Protein AF-A0A165HZG1-F1 (afdb_monomer_lite)

Sequence (195 aa):
MAQPGSEELEWARSELKATLASLEADLEDLDESVKIVETSGARLFKLDEGDVIARRAYVNQVRRTIATMRNEVEGRPAGTAAEPNGNSGHEDDQAEWAREEQEMMMHRQDETLTSIQGTLHTLAQQAGLIGQEVMEHNELLDDLESGVDRAESKLGNAMAQMRRFIRETEETKSGWCIAILMVVLCILLLLVVLL

Secondary structure (DSSP, 8-state):
---HHHHHHHHHHHHHHHHHHHHHHHHHHHHHHHHHHHHH-GGGGT--HHHHHHHHHHHHHHHHHHHHHHHHHHT--S---------S--HHHHHHHHHHHHHHHHHHHHHHHHHHHHHHHHHHHHHHHHHHHHHHHHHHHHHHHHHHHHHHHHHHHHHHHHHHHHHHHHHHHHHHHHHHHHHHHHHHHHHHHH-

Radius of gyration: 40.02 Å; chains: 1; bounding box: 79×43×128 Å

Foldseek 3Di:
DDDPVVVVLVVVLVVLVVVLVVVVVVLVVLLVVLVCCVVVDVVVVPHDPVVSVVSNVVSVVVVVVSVVVVVVSVVDPPDDDDDDDDDDDPPVVVVVVVVVVVVVVVVVVVVVVVVVVVVVVVVVVVVVVVVVVVVVVVVVVVVVVVVVVVVVVVVVVVVVVVVVVVVVVVVVVVVVVVVVVVVVVVVVVVVVVVD

Structure (mmCIF, N/CA/C/O backbone):
data_AF-A0A165HZG1-F1
#
_entry.id   AF-A0A165HZG1-F1
#
loop_
_atom_site.group_PDB
_atom_site.id
_atom_site.type_symbol
_atom_site.label_atom_id
_atom_site.label_alt_id
_atom_site.label_comp_id
_atom_site.label_asym_id
_atom_site.label_entity_id
_atom_site.label_seq_id
_atom_site.pdbx_PDB_ins_code
_atom_site.Cartn_x
_atom_site.Cartn_y
_atom_site.Cartn_z
_atom_site.occupancy
_atom_site.B_iso_or_equiv
_atom_site.auth_seq_id
_atom_site.auth_comp_id
_atom_site.auth_asym_id
_atom_site.auth_atom_id
_atom_site.pdbx_PDB_model_num
ATOM 1 N N . MET A 1 1 ? 41.192 9.719 -23.763 1.00 40.34 1 MET A N 1
ATOM 2 C CA . MET A 1 1 ? 40.067 10.476 -23.174 1.00 40.34 1 MET A CA 1
ATOM 3 C C . MET A 1 1 ? 38.859 9.559 -23.277 1.00 40.34 1 MET A C 1
ATOM 5 O O . MET A 1 1 ? 38.438 9.295 -24.394 1.00 40.34 1 MET A O 1
ATOM 9 N N . ALA A 1 2 ? 38.443 8.932 -22.172 1.00 46.12 2 ALA A N 1
ATOM 10 C CA . ALA A 1 2 ? 37.327 7.982 -22.166 1.00 46.12 2 ALA A CA 1
ATOM 11 C C . ALA A 1 2 ? 36.006 8.741 -22.377 1.00 46.12 2 ALA A C 1
ATOM 13 O O . ALA A 1 2 ? 35.863 9.861 -21.890 1.00 46.12 2 ALA A O 1
ATOM 14 N N . GLN A 1 3 ? 35.093 8.189 -23.177 1.00 48.91 3 GLN A N 1
ATOM 15 C CA . GLN A 1 3 ? 33.825 8.840 -23.510 1.00 48.91 3 GLN A CA 1
ATOM 16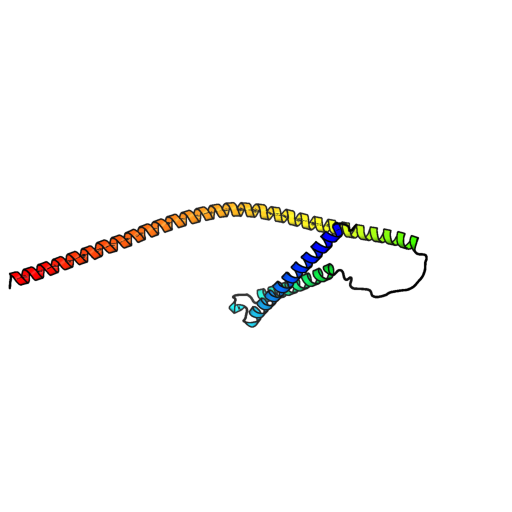 C C . GLN A 1 3 ? 32.867 8.743 -22.310 1.00 48.91 3 GLN A C 1
ATOM 18 O O . GLN A 1 3 ? 32.631 7.627 -21.847 1.00 48.91 3 GLN A O 1
ATOM 23 N N . PRO A 1 4 ? 32.261 9.851 -21.843 1.00 55.94 4 PRO A N 1
ATOM 24 C CA . PRO A 1 4 ? 31.365 9.852 -20.679 1.00 55.94 4 PRO A CA 1
ATOM 25 C C . PRO A 1 4 ? 30.158 8.910 -20.836 1.00 55.94 4 PRO A C 1
ATOM 27 O O . PRO A 1 4 ? 29.674 8.359 -19.858 1.00 55.94 4 PRO A O 1
ATOM 30 N N . GLY A 1 5 ? 29.721 8.625 -22.070 1.00 58.47 5 GLY A N 1
ATOM 31 C CA . GLY A 1 5 ? 28.657 7.646 -22.325 1.00 58.47 5 GLY A CA 1
ATOM 32 C C . GLY A 1 5 ? 29.024 6.193 -21.989 1.00 58.47 5 GLY A C 1
ATOM 33 O O . GLY A 1 5 ? 28.131 5.391 -21.750 1.00 58.47 5 GLY A O 1
ATOM 34 N N . SER A 1 6 ? 30.316 5.844 -21.942 1.00 68.06 6 SER A N 1
ATOM 35 C CA . SER A 1 6 ? 30.755 4.489 -21.571 1.00 68.06 6 SER A CA 1
ATOM 36 C C . SER A 1 6 ? 30.676 4.237 -20.065 1.00 68.06 6 SER A C 1
ATOM 38 O O . SER A 1 6 ? 30.317 3.141 -19.652 1.00 68.06 6 SER A O 1
ATOM 40 N N . GLU A 1 7 ? 30.943 5.260 -19.251 1.00 80.19 7 GLU A N 1
ATOM 41 C CA . GLU A 1 7 ? 30.866 5.165 -17.790 1.00 80.19 7 GLU A CA 1
ATOM 42 C C . GLU A 1 7 ? 29.407 5.093 -17.321 1.00 80.19 7 GLU A C 1
ATOM 44 O O . GLU A 1 7 ? 29.076 4.253 -16.489 1.00 80.19 7 GLU A O 1
ATOM 49 N N . GLU A 1 8 ? 28.521 5.891 -17.925 1.00 80.06 8 GLU A N 1
ATOM 50 C CA . GLU A 1 8 ? 27.073 5.844 -17.668 1.00 80.06 8 GLU A CA 1
ATOM 51 C C . GLU A 1 8 ? 26.450 4.502 -18.092 1.00 80.06 8 GLU A C 1
ATOM 53 O O . GLU A 1 8 ? 25.619 3.945 -17.374 1.00 80.06 8 GLU A O 1
ATOM 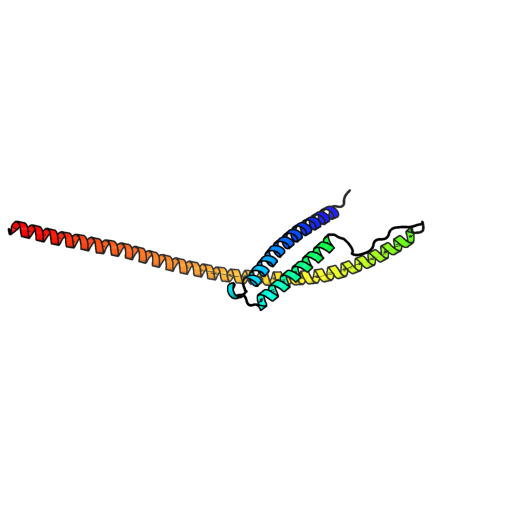58 N N . LEU A 1 9 ? 26.876 3.937 -19.231 1.00 79.06 9 LEU A N 1
ATOM 59 C CA . LEU A 1 9 ? 26.410 2.628 -19.703 1.00 79.06 9 LEU A CA 1
ATOM 60 C C . LEU A 1 9 ? 26.873 1.491 -18.778 1.00 79.06 9 LEU A C 1
ATOM 62 O O . LEU A 1 9 ? 26.082 0.610 -18.444 1.00 79.06 9 LEU A O 1
ATOM 66 N N . GLU A 1 10 ? 28.137 1.504 -18.351 1.00 82.88 10 GLU A N 1
ATOM 67 C CA . GLU A 1 10 ? 28.675 0.516 -17.407 1.00 82.88 10 GLU A CA 1
ATOM 68 C C . GLU A 1 10 ? 28.013 0.632 -16.027 1.00 82.88 10 GLU A C 1
ATOM 70 O O . GLU A 1 10 ? 27.673 -0.388 -15.422 1.00 82.88 10 GLU A O 1
ATOM 75 N N . TRP A 1 11 ? 27.746 1.855 -15.556 1.00 86.44 11 TRP A N 1
ATOM 76 C CA . TRP A 1 11 ? 26.990 2.086 -14.326 1.00 86.44 11 TRP A CA 1
ATOM 77 C C . TRP A 1 11 ? 25.561 1.543 -14.434 1.00 86.44 11 TRP A C 1
ATOM 79 O O . TRP A 1 11 ? 25.158 0.727 -13.605 1.00 86.44 11 TRP A O 1
ATOM 89 N N . ALA A 1 12 ? 24.828 1.892 -15.496 1.00 85.12 12 ALA A N 1
ATOM 90 C CA . ALA A 1 12 ? 23.467 1.408 -15.729 1.00 85.12 12 ALA A CA 1
ATOM 91 C C . ALA A 1 12 ? 23.409 -0.124 -15.857 1.00 85.12 12 ALA A C 1
ATOM 93 O O . ALA A 1 12 ? 22.501 -0.770 -15.334 1.00 85.12 12 ALA A O 1
ATOM 94 N N . ARG A 1 13 ? 24.408 -0.733 -16.505 1.00 86.75 13 ARG A N 1
ATOM 95 C CA . ARG A 1 13 ? 24.547 -2.190 -16.620 1.00 86.75 13 ARG A CA 1
ATOM 96 C C . ARG A 1 13 ? 24.807 -2.846 -15.266 1.00 86.75 13 ARG A C 1
ATOM 98 O O . ARG A 1 13 ? 24.256 -3.911 -14.989 1.00 86.75 13 ARG A O 1
ATOM 105 N N . SER A 1 14 ? 25.658 -2.246 -14.438 1.00 88.31 14 SER A N 1
ATOM 106 C CA . SER A 1 14 ? 25.942 -2.734 -13.087 1.00 88.31 14 SER A CA 1
ATOM 107 C C . SER A 1 14 ? 24.710 -2.631 -12.186 1.00 88.31 14 SER A C 1
ATOM 109 O O . SER A 1 14 ? 24.402 -3.579 -11.465 1.00 88.31 14 SER A O 1
ATOM 111 N N . GLU A 1 15 ? 23.972 -1.526 -12.272 1.00 91.56 15 GLU A N 1
ATOM 112 C CA . GLU A 1 15 ? 22.734 -1.304 -11.521 1.00 91.56 15 GLU A CA 1
ATOM 113 C C . GLU A 1 15 ? 21.639 -2.298 -11.937 1.00 91.56 15 GLU A C 1
ATOM 115 O O . GLU A 1 15 ? 20.993 -2.933 -11.101 1.00 91.56 15 GLU A O 1
ATOM 120 N N . LEU A 1 16 ? 21.485 -2.538 -13.243 1.00 90.00 16 LEU A N 1
ATOM 121 C CA . LEU A 1 16 ? 20.552 -3.538 -13.759 1.00 90.00 16 LEU A CA 1
ATOM 122 C C . LEU A 1 16 ? 20.915 -4.959 -13.294 1.00 90.00 16 LEU A C 1
ATOM 124 O O . LEU A 1 16 ? 20.038 -5.745 -12.955 1.00 90.00 16 LEU A O 1
ATOM 128 N N . LYS A 1 17 ? 22.204 -5.302 -13.201 1.00 89.81 17 LYS A N 1
ATOM 129 C CA . LYS A 1 17 ? 22.632 -6.593 -12.632 1.00 89.81 17 LYS A CA 1
ATOM 130 C C . LYS A 1 17 ? 22.303 -6.711 -11.146 1.00 89.81 17 LYS A C 1
ATOM 132 O O . LYS A 1 17 ? 21.870 -7.776 -10.713 1.00 89.81 17 LYS A O 1
ATOM 137 N N . ALA A 1 18 ? 22.508 -5.645 -10.375 1.00 92.44 18 ALA A N 1
ATOM 138 C CA . ALA A 1 18 ? 22.199 -5.631 -8.949 1.00 92.44 18 ALA A CA 1
ATOM 139 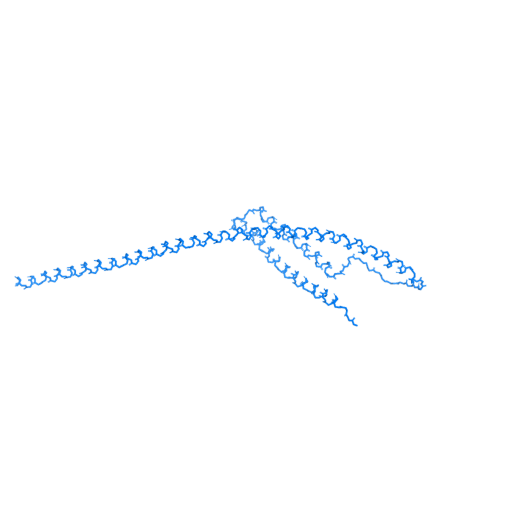C C . ALA A 1 18 ? 20.692 -5.806 -8.699 1.00 92.44 18 ALA A C 1
ATOM 141 O O . ALA A 1 18 ? 20.291 -6.623 -7.870 1.00 92.44 18 ALA A O 1
ATOM 142 N N . THR A 1 19 ? 19.857 -5.106 -9.468 1.00 93.69 19 THR A N 1
ATOM 143 C CA . THR A 1 19 ? 18.394 -5.231 -9.384 1.00 93.69 19 THR A CA 1
ATOM 144 C C . THR A 1 19 ? 17.901 -6.610 -9.825 1.00 93.69 19 THR A C 1
ATOM 146 O O . THR A 1 19 ? 17.071 -7.198 -9.135 1.00 93.69 19 THR A O 1
ATOM 149 N N . LEU A 1 20 ? 18.452 -7.185 -10.902 1.00 92.56 20 LEU A N 1
ATOM 150 C CA . LEU A 1 20 ? 18.135 -8.558 -11.319 1.00 92.56 20 LEU A CA 1
ATOM 151 C C . LEU A 1 20 ? 18.506 -9.590 -10.246 1.00 92.56 20 LEU A C 1
ATOM 153 O O . LEU A 1 20 ? 17.719 -10.496 -9.996 1.00 92.56 20 LEU A O 1
ATOM 157 N N . ALA A 1 21 ? 19.651 -9.438 -9.576 1.00 91.25 21 ALA A N 1
ATOM 158 C CA . ALA A 1 21 ? 20.048 -10.329 -8.484 1.00 91.25 21 ALA A CA 1
ATOM 159 C C . ALA A 1 21 ? 19.093 -10.241 -7.279 1.00 91.25 21 ALA A C 1
ATOM 161 O O . ALA A 1 21 ? 18.780 -11.260 -6.669 1.00 91.25 21 ALA A O 1
ATOM 162 N N . SER A 1 22 ? 18.595 -9.040 -6.961 1.00 94.81 22 SER A N 1
ATOM 163 C CA . SER A 1 22 ? 17.564 -8.864 -5.929 1.00 94.81 22 SER A CA 1
ATOM 164 C C . SER A 1 22 ? 16.259 -9.560 -6.318 1.00 94.81 22 SER A C 1
ATOM 166 O O . SER A 1 22 ? 15.695 -10.293 -5.514 1.00 94.81 22 SER A O 1
ATOM 168 N N . LEU A 1 23 ? 15.811 -9.394 -7.567 1.00 93.50 23 LEU A N 1
ATOM 169 C CA . LEU A 1 23 ? 14.594 -10.040 -8.066 1.00 93.50 23 LEU A CA 1
ATOM 170 C C . LEU A 1 23 ? 14.714 -11.570 -8.137 1.00 93.50 23 LEU A C 1
ATOM 172 O O . LEU A 1 23 ? 13.717 -12.263 -7.954 1.00 93.50 23 LEU A O 1
ATOM 176 N N . GLU A 1 24 ? 15.906 -12.111 -8.411 1.00 92.75 24 GLU A N 1
ATOM 177 C CA . GLU A 1 24 ? 16.169 -13.557 -8.348 1.00 92.75 24 GLU A CA 1
ATOM 178 C C . GLU A 1 24 ? 15.953 -14.097 -6.924 1.00 92.75 24 GLU A C 1
ATOM 180 O O . GLU A 1 24 ? 15.293 -15.125 -6.772 1.00 92.75 24 GLU A O 1
ATOM 185 N N . ALA A 1 25 ? 16.446 -13.387 -5.902 1.00 93.44 25 ALA A N 1
ATOM 186 C CA . ALA A 1 25 ? 16.251 -13.751 -4.498 1.00 93.44 25 ALA A CA 1
ATOM 187 C C . ALA A 1 25 ? 14.773 -13.658 -4.079 1.00 93.44 25 ALA A C 1
ATOM 189 O O . ALA A 1 25 ? 14.225 -14.622 -3.547 1.00 93.44 25 ALA A O 1
ATOM 190 N N . ASP A 1 26 ? 14.091 -12.557 -4.415 1.00 94.00 26 ASP A N 1
ATOM 191 C CA . ASP A 1 26 ? 12.658 -12.385 -4.127 1.00 94.00 26 ASP A CA 1
ATOM 192 C C . ASP A 1 26 ? 11.808 -13.490 -4.784 1.00 94.00 26 ASP A C 1
ATOM 194 O O . ASP A 1 26 ? 10.794 -13.946 -4.245 1.00 94.00 26 ASP A O 1
ATOM 198 N N . LEU A 1 27 ? 12.211 -13.940 -5.977 1.00 94.75 27 LEU A N 1
ATOM 199 C CA . LEU A 1 27 ? 11.532 -15.011 -6.694 1.00 94.75 27 LEU A CA 1
ATOM 200 C C . LEU A 1 27 ? 11.779 -16.387 -6.065 1.00 94.75 27 LEU A C 1
ATOM 202 O O . LEU A 1 27 ? 10.896 -17.244 -6.135 1.00 94.75 27 LEU A O 1
ATOM 206 N N . GLU A 1 28 ? 12.948 -16.615 -5.469 1.00 93.69 28 GLU A N 1
ATOM 207 C CA . GLU A 1 28 ? 13.246 -17.828 -4.703 1.00 93.69 28 GLU A CA 1
ATOM 208 C C . GLU A 1 28 ? 12.353 -17.922 -3.458 1.00 93.69 28 GLU A C 1
ATOM 210 O O . GLU A 1 28 ? 11.686 -18.945 -3.268 1.00 93.69 28 GLU A O 1
ATOM 215 N N . ASP A 1 29 ? 12.214 -16.823 -2.714 1.00 94.19 29 ASP A N 1
ATOM 216 C CA . ASP A 1 29 ? 11.295 -16.720 -1.574 1.00 94.19 29 ASP A CA 1
ATOM 217 C C . ASP A 1 29 ? 9.835 -16.962 -2.001 1.00 94.19 29 ASP A C 1
ATOM 219 O O . ASP A 1 29 ? 9.074 -17.692 -1.350 1.00 94.19 29 ASP A O 1
ATOM 223 N N . LEU A 1 30 ? 9.423 -16.393 -3.140 1.00 92.19 30 LEU A N 1
ATOM 224 C CA . LEU A 1 30 ? 8.077 -16.589 -3.676 1.00 92.19 30 LEU A CA 1
ATOM 225 C C . LEU A 1 30 ? 7.838 -18.050 -4.094 1.00 92.19 30 LEU A C 1
ATOM 227 O O . LEU A 1 30 ? 6.762 -18.592 -3.832 1.00 92.19 30 LEU A O 1
ATOM 231 N N . ASP A 1 31 ? 8.820 -18.713 -4.700 1.00 93.25 31 ASP A N 1
ATOM 232 C CA . ASP A 1 31 ? 8.733 -20.122 -5.101 1.00 93.25 31 ASP A CA 1
ATOM 233 C C . ASP A 1 31 ? 8.619 -21.060 -3.888 1.00 93.25 31 ASP A C 1
ATOM 235 O O . ASP A 1 31 ? 7.825 -22.015 -3.913 1.00 93.25 31 ASP A O 1
ATOM 239 N N . GLU A 1 32 ? 9.349 -20.757 -2.809 1.00 91.94 32 GLU A N 1
ATOM 240 C CA . GLU A 1 32 ? 9.245 -21.450 -1.524 1.00 91.94 32 GLU A CA 1
ATOM 241 C C . GLU A 1 32 ? 7.865 -21.240 -0.894 1.00 91.94 32 GLU A C 1
ATOM 243 O O . GLU A 1 32 ? 7.218 -22.210 -0.489 1.00 91.94 32 GLU A O 1
ATOM 248 N N . SER A 1 33 ? 7.348 -20.008 -0.906 1.00 90.81 33 SER A N 1
ATOM 249 C CA . SER A 1 33 ? 6.011 -19.707 -0.386 1.00 90.81 33 SER A CA 1
ATOM 250 C C . SER A 1 33 ? 4.915 -20.504 -1.109 1.00 90.81 33 SER A C 1
ATOM 252 O O . SER A 1 33 ? 4.045 -21.095 -0.466 1.00 90.81 33 SER A O 1
ATOM 254 N N . VAL A 1 34 ? 4.990 -20.619 -2.442 1.00 88.81 34 VAL A N 1
ATOM 255 C CA . VAL A 1 34 ? 4.038 -21.408 -3.240 1.00 88.81 34 VAL A CA 1
ATOM 256 C C . VAL A 1 34 ? 4.181 -22.898 -2.922 1.00 88.81 34 VAL A C 1
ATOM 258 O O . VAL A 1 34 ? 3.180 -23.598 -2.783 1.00 88.81 34 VAL A O 1
ATOM 261 N N . LYS A 1 35 ? 5.407 -23.395 -2.727 1.00 88.38 35 LYS A N 1
ATOM 262 C CA . LYS A 1 35 ? 5.664 -24.792 -2.341 1.00 88.38 35 LYS A CA 1
ATOM 263 C C . LYS A 1 35 ? 5.113 -25.133 -0.953 1.00 88.38 35 LYS A C 1
ATOM 265 O O . LYS A 1 35 ? 4.580 -26.228 -0.766 1.00 88.38 35 LYS A O 1
ATOM 270 N N . ILE A 1 36 ? 5.207 -24.216 0.009 1.00 87.75 36 ILE A N 1
ATOM 271 C CA . ILE A 1 36 ? 4.603 -24.378 1.339 1.00 87.75 36 ILE A CA 1
ATOM 272 C C . ILE A 1 36 ? 3.081 -24.483 1.208 1.00 87.75 36 ILE A C 1
ATOM 274 O O . ILE A 1 36 ? 2.480 -25.397 1.772 1.00 87.75 36 ILE A O 1
ATOM 278 N N . VAL A 1 37 ? 2.461 -23.609 0.412 1.00 85.88 37 VAL A N 1
ATOM 279 C CA . VAL A 1 37 ? 1.011 -23.629 0.163 1.00 85.88 37 VAL A CA 1
ATOM 280 C C . VAL A 1 37 ? 0.562 -24.937 -0.505 1.00 85.88 37 VAL A C 1
ATOM 282 O O . VAL A 1 37 ? -0.440 -25.514 -0.082 1.00 85.88 37 VAL A O 1
ATOM 285 N N . GLU A 1 38 ? 1.314 -25.449 -1.482 1.00 84.12 38 GLU A N 1
ATOM 286 C CA . GLU A 1 38 ? 1.040 -26.745 -2.125 1.00 84.12 38 GLU A CA 1
ATOM 287 C C . GLU A 1 38 ? 1.176 -27.923 -1.146 1.00 84.12 38 GLU A C 1
ATOM 289 O O . GLU A 1 38 ? 0.349 -28.833 -1.144 1.00 84.12 38 GLU A O 1
ATOM 294 N N . THR A 1 39 ? 2.194 -27.906 -0.279 1.00 83.56 39 THR A N 1
ATOM 295 C CA . THR A 1 39 ? 2.490 -29.022 0.639 1.00 83.56 39 THR A CA 1
ATOM 296 C C . THR A 1 39 ? 1.542 -29.056 1.841 1.00 83.56 39 THR A C 1
ATOM 298 O O . THR A 1 39 ? 1.131 -30.127 2.285 1.00 83.56 39 THR A O 1
ATOM 301 N N . SER A 1 40 ? 1.188 -27.891 2.390 1.00 79.56 40 SER A N 1
ATOM 302 C CA . SER A 1 40 ? 0.274 -27.760 3.535 1.00 79.56 40 SER A CA 1
ATOM 303 C C . SER A 1 40 ? -1.209 -27.776 3.136 1.00 79.56 40 SER A C 1
ATOM 305 O O . SER A 1 40 ? -2.073 -27.914 4.003 1.00 79.56 40 SER A O 1
ATOM 307 N N . GLY A 1 41 ? -1.503 -27.683 1.836 1.00 70.75 41 GLY A N 1
ATOM 308 C CA . GLY A 1 41 ? -2.843 -27.700 1.261 1.00 70.75 41 GLY A CA 1
ATOM 309 C C . GLY A 1 41 ? -3.474 -26.308 1.182 1.00 70.75 41 GLY A C 1
ATOM 310 O O . GLY A 1 41 ? -3.655 -25.628 2.196 1.00 70.75 41 GLY A O 1
ATOM 311 N N . ALA A 1 42 ? -3.907 -25.918 -0.022 1.00 66.56 42 ALA A N 1
ATOM 312 C CA . ALA A 1 42 ? -4.459 -24.595 -0.338 1.00 66.56 42 ALA A CA 1
ATOM 313 C C . ALA A 1 42 ? -5.642 -24.182 0.565 1.00 66.56 42 ALA A C 1
ATOM 315 O O . ALA A 1 42 ? -5.782 -23.019 0.954 1.00 66.56 42 ALA A O 1
ATOM 316 N N . ARG A 1 43 ? -6.441 -25.165 1.006 1.00 62.53 43 ARG A N 1
ATOM 317 C CA . ARG A 1 43 ? -7.582 -24.969 1.916 1.00 62.53 43 ARG A CA 1
ATOM 318 C C . ARG A 1 43 ? -7.199 -24.398 3.281 1.00 62.53 43 ARG A C 1
ATOM 320 O O . ARG A 1 43 ? -8.005 -23.669 3.856 1.00 62.53 43 ARG A O 1
ATOM 327 N N . LEU A 1 44 ? -5.996 -24.682 3.786 1.00 68.69 44 LEU A N 1
ATOM 328 C CA . LEU A 1 44 ? -5.528 -24.143 5.069 1.00 68.69 44 LEU A CA 1
ATOM 329 C C . LEU A 1 44 ? -5.347 -22.617 5.003 1.00 68.69 44 LEU A C 1
ATOM 331 O O . LEU A 1 44 ? -5.585 -21.917 5.983 1.00 68.69 44 LEU A O 1
ATOM 335 N N . PHE A 1 45 ? -5.009 -22.107 3.819 1.00 69.75 45 PHE A N 1
ATOM 336 C CA . PHE A 1 45 ? -4.816 -20.686 3.533 1.00 69.75 45 PHE A CA 1
ATOM 337 C C . PHE A 1 45 ? -6.028 -20.034 2.852 1.00 69.75 45 PHE A C 1
ATOM 339 O O . PHE A 1 45 ? -5.945 -18.879 2.445 1.00 69.75 45 PHE A O 1
ATOM 346 N N . LYS A 1 46 ? -7.160 -20.752 2.744 1.00 77.69 46 LYS A N 1
ATOM 347 C CA . LYS A 1 46 ? -8.365 -20.328 2.003 1.00 77.69 46 LYS A CA 1
ATOM 348 C C . LYS A 1 46 ? -8.082 -19.944 0.541 1.00 77.69 46 LYS A C 1
ATOM 350 O O . LYS A 1 46 ? -8.750 -19.069 0.000 1.00 77.69 46 LYS A O 1
ATOM 355 N N . LEU A 1 47 ? -7.098 -20.587 -0.079 1.00 76.19 47 LEU A N 1
ATOM 356 C CA . LEU A 1 47 ? -6.768 -20.407 -1.489 1.00 76.19 47 LEU A CA 1
ATOM 357 C C . LEU A 1 47 ? -7.451 -21.494 -2.316 1.00 76.19 47 LEU A C 1
ATOM 359 O O . LEU A 1 47 ? -7.555 -22.640 -1.866 1.00 76.19 47 LEU A O 1
ATOM 363 N N . ASP A 1 48 ? -7.919 -21.130 -3.508 1.00 79.75 48 ASP A N 1
ATOM 364 C CA . ASP A 1 48 ? -8.397 -22.106 -4.479 1.00 79.75 48 ASP A CA 1
ATOM 365 C C . ASP A 1 48 ? -7.205 -22.836 -5.115 1.00 79.75 48 ASP A C 1
ATOM 367 O O . ASP A 1 48 ? -6.126 -22.266 -5.294 1.00 79.75 48 ASP A O 1
ATOM 371 N N . GLU A 1 49 ? -7.382 -24.109 -5.464 1.00 76.81 49 GLU A N 1
ATOM 372 C CA . GLU A 1 49 ? -6.324 -24.899 -6.107 1.00 76.81 49 GLU A CA 1
ATOM 373 C C . GLU A 1 49 ? -5.919 -24.282 -7.461 1.00 76.81 49 GLU A C 1
ATOM 375 O O . GLU A 1 49 ? -4.747 -24.310 -7.844 1.00 76.81 49 GLU A O 1
ATOM 380 N N . GLY A 1 50 ? -6.870 -23.648 -8.159 1.00 79.31 50 GLY A N 1
ATOM 381 C CA . GLY A 1 50 ? -6.616 -22.898 -9.386 1.00 79.31 50 GLY A CA 1
ATOM 382 C C . GLY A 1 50 ? -5.706 -21.687 -9.171 1.00 79.31 50 GLY A C 1
ATOM 383 O O . GLY A 1 50 ? -4.837 -21.423 -10.004 1.00 79.31 50 GLY A O 1
ATOM 384 N N . ASP A 1 51 ? -5.829 -21.001 -8.032 1.00 83.31 51 ASP A N 1
ATOM 385 C CA . ASP A 1 51 ? -4.988 -19.846 -7.700 1.00 83.31 51 ASP A CA 1
ATOM 386 C C . ASP A 1 51 ? -3.534 -20.261 -7.460 1.00 83.31 51 ASP A C 1
ATOM 388 O O . ASP A 1 51 ? -2.606 -19.552 -7.850 1.00 83.31 51 ASP A O 1
ATOM 392 N N . VAL A 1 52 ? -3.312 -21.423 -6.841 1.00 86.12 52 VAL A N 1
ATOM 393 C CA . VAL A 1 52 ? -1.964 -21.958 -6.593 1.00 86.12 52 VAL A CA 1
ATOM 394 C C . VAL A 1 52 ? -1.280 -22.331 -7.909 1.00 86.12 52 VAL A C 1
ATOM 396 O O . VAL A 1 52 ? -0.123 -21.966 -8.127 1.00 86.12 52 VAL A O 1
ATOM 399 N N . ILE A 1 53 ? -2.013 -22.960 -8.833 1.00 85.62 53 ILE A N 1
ATOM 400 C CA . ILE A 1 53 ? -1.521 -23.280 -10.181 1.00 85.62 53 ILE A CA 1
ATOM 401 C C . ILE A 1 53 ? -1.180 -21.999 -10.955 1.00 85.62 53 ILE A C 1
ATOM 403 O O . ILE A 1 53 ? -0.116 -21.919 -11.575 1.00 85.62 53 ILE A O 1
ATOM 407 N N . ALA A 1 54 ? -2.038 -20.977 -10.890 1.00 87.38 54 ALA A N 1
ATOM 408 C CA . ALA A 1 54 ? -1.787 -19.685 -11.525 1.00 87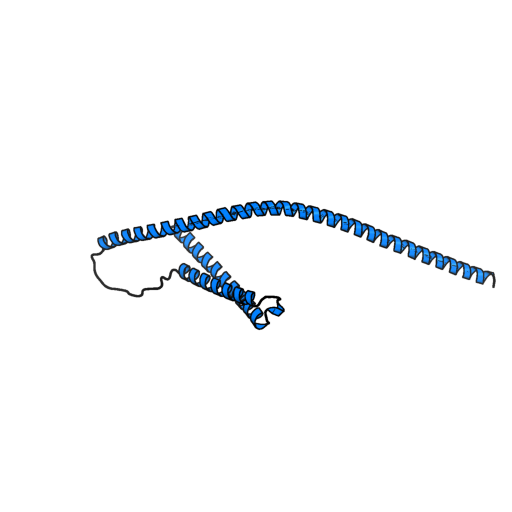.38 54 ALA A CA 1
ATOM 409 C C . ALA A 1 54 ? -0.539 -18.996 -10.947 1.00 87.38 54 ALA A C 1
ATOM 411 O O . ALA A 1 54 ? 0.310 -18.518 -11.701 1.00 87.38 54 ALA A O 1
ATOM 412 N N . ARG A 1 55 ? -0.370 -19.013 -9.618 1.00 89.19 55 ARG A N 1
ATOM 413 C CA . ARG A 1 55 ? 0.821 -18.479 -8.936 1.00 89.19 55 ARG A CA 1
ATOM 414 C C . ARG A 1 55 ? 2.089 -19.220 -9.348 1.00 89.19 55 ARG A C 1
ATOM 416 O O . ARG A 1 55 ? 3.078 -18.577 -9.690 1.00 89.19 55 ARG A O 1
ATOM 423 N N . ARG A 1 56 ? 2.062 -20.554 -9.409 1.00 90.00 56 ARG A N 1
ATOM 424 C CA . ARG A 1 56 ? 3.192 -21.372 -9.882 1.00 90.00 56 ARG A CA 1
ATOM 425 C C . ARG A 1 56 ? 3.548 -21.064 -11.340 1.00 90.00 56 ARG A C 1
ATOM 427 O O . ARG A 1 56 ? 4.728 -20.989 -11.688 1.00 90.00 56 ARG A O 1
ATOM 434 N N . ALA A 1 57 ? 2.552 -20.876 -12.204 1.00 89.06 57 ALA A N 1
ATOM 435 C CA . ALA A 1 57 ? 2.773 -20.495 -13.597 1.00 89.06 57 ALA A CA 1
ATOM 436 C C . ALA A 1 57 ? 3.415 -19.102 -13.712 1.00 89.06 57 ALA A C 1
ATOM 438 O O . ALA A 1 57 ? 4.362 -18.933 -14.484 1.00 89.06 57 ALA A O 1
ATOM 439 N N . TYR A 1 58 ? 2.959 -18.145 -12.898 1.00 92.12 58 TYR A N 1
ATOM 440 C CA . TYR A 1 58 ? 3.506 -16.792 -12.834 1.00 92.12 58 TYR A CA 1
ATOM 441 C C . TYR A 1 58 ? 4.971 -16.778 -12.375 1.00 92.12 58 TYR A C 1
ATOM 443 O O . TYR A 1 58 ? 5.815 -16.220 -13.074 1.00 92.12 58 TYR A O 1
ATOM 451 N N . VAL A 1 59 ? 5.312 -17.470 -11.279 1.00 93.19 59 VAL A N 1
ATOM 452 C CA . VAL A 1 59 ? 6.707 -17.590 -10.802 1.00 93.19 59 VAL A CA 1
ATOM 453 C C . VAL A 1 59 ? 7.619 -18.151 -11.898 1.00 93.19 59 VAL A C 1
ATOM 455 O O . VAL A 1 59 ? 8.686 -17.606 -12.175 1.00 93.19 59 VAL A O 1
ATOM 458 N N . ASN A 1 60 ? 7.178 -19.194 -12.605 1.00 89.75 60 ASN A N 1
ATOM 459 C CA . ASN A 1 60 ? 7.947 -19.770 -13.710 1.00 89.75 60 ASN A CA 1
ATOM 460 C C . ASN A 1 60 ? 8.089 -18.826 -14.914 1.00 89.75 60 ASN A C 1
ATOM 462 O O . ASN A 1 60 ? 9.104 -18.864 -15.609 1.00 89.75 60 ASN A O 1
ATOM 466 N N . GLN A 1 61 ? 7.082 -17.997 -15.190 1.00 93.50 61 GLN A N 1
ATOM 467 C CA . GLN A 1 61 ? 7.156 -16.985 -16.240 1.00 93.50 61 GLN A CA 1
ATOM 468 C C . GLN A 1 61 ? 8.178 -15.904 -15.888 1.00 93.50 61 GLN A C 1
ATOM 470 O O . GLN A 1 61 ? 9.064 -15.642 -16.697 1.00 93.50 61 GLN A O 1
ATOM 475 N N . VAL A 1 62 ? 8.105 -15.338 -14.682 1.00 92.06 62 VAL A N 1
ATOM 476 C CA . VAL A 1 62 ? 9.027 -14.288 -14.225 1.00 92.06 62 VAL A CA 1
ATOM 477 C C . VAL A 1 62 ? 10.466 -14.809 -14.159 1.00 92.06 62 VAL A C 1
ATOM 479 O O . VAL A 1 62 ? 11.377 -14.132 -14.632 1.00 92.06 62 VAL A O 1
ATOM 482 N N . ARG A 1 63 ? 10.675 -16.054 -13.708 1.00 92.06 63 ARG A N 1
ATOM 483 C CA . ARG A 1 63 ? 11.993 -16.714 -13.697 1.00 92.06 63 ARG A CA 1
ATOM 484 C C . ARG A 1 63 ? 12.620 -16.783 -15.092 1.00 92.06 63 ARG A C 1
ATOM 486 O O . ARG A 1 63 ? 13.811 -16.528 -15.247 1.00 92.06 63 ARG A O 1
ATOM 493 N N . ARG A 1 64 ? 11.825 -17.104 -16.121 1.00 90.81 64 ARG A N 1
ATOM 494 C CA . ARG A 1 64 ? 12.295 -17.110 -17.518 1.00 90.81 64 ARG A CA 1
ATOM 495 C C . ARG A 1 64 ? 12.626 -15.705 -18.012 1.00 90.81 64 ARG A C 1
ATOM 497 O O . ARG A 1 64 ? 13.655 -15.533 -18.653 1.00 90.81 64 ARG A O 1
ATOM 504 N N . THR A 1 65 ? 11.795 -14.718 -17.690 1.00 90.44 65 THR A N 1
ATOM 505 C CA . THR A 1 65 ? 12.025 -13.320 -18.076 1.00 90.44 65 THR A CA 1
ATOM 506 C C . THR A 1 65 ? 13.324 -12.775 -17.481 1.00 90.44 65 THR A C 1
ATOM 508 O O . THR A 1 65 ? 14.128 -12.208 -18.218 1.00 90.44 65 THR A O 1
ATOM 511 N N . ILE A 1 66 ? 13.575 -13.007 -16.187 1.00 90.56 66 ILE A N 1
ATOM 512 C CA . ILE A 1 66 ? 14.820 -12.594 -15.520 1.00 90.56 66 ILE A CA 1
ATOM 513 C C . ILE A 1 66 ? 16.036 -13.277 -16.163 1.00 90.56 66 ILE A C 1
ATOM 515 O O . ILE A 1 66 ? 17.026 -12.611 -16.463 1.00 90.56 66 ILE A O 1
ATOM 519 N N . ALA A 1 67 ? 15.944 -14.576 -16.472 1.00 86.69 67 ALA A N 1
ATOM 520 C CA . ALA A 1 67 ? 17.017 -15.300 -17.154 1.00 86.69 67 ALA A CA 1
ATOM 521 C C . ALA A 1 67 ? 17.322 -14.734 -18.556 1.00 86.69 67 ALA A C 1
ATOM 523 O O . ALA A 1 67 ? 18.488 -14.628 -18.940 1.00 86.69 67 ALA A O 1
ATOM 524 N N . THR A 1 68 ? 16.299 -14.339 -19.319 1.00 89.31 68 THR A N 1
ATOM 525 C CA . THR A 1 68 ? 16.479 -13.683 -20.623 1.00 89.31 68 THR A CA 1
ATOM 526 C C . THR A 1 68 ? 17.145 -12.317 -20.474 1.00 89.31 68 THR A C 1
ATOM 528 O O . THR A 1 68 ? 18.161 -12.076 -21.122 1.00 89.31 68 THR A O 1
ATOM 531 N N . MET A 1 69 ? 16.643 -11.467 -19.572 1.00 86.44 69 MET A N 1
ATOM 532 C CA . MET A 1 69 ? 17.213 -10.138 -19.316 1.00 86.44 69 MET A CA 1
ATOM 533 C C . MET A 1 69 ? 18.674 -10.229 -18.870 1.00 86.44 69 MET A C 1
ATOM 535 O O . MET A 1 69 ? 19.519 -9.473 -19.338 1.00 86.44 69 MET A O 1
ATOM 539 N N . ARG A 1 70 ? 19.014 -11.206 -18.025 1.00 86.69 70 ARG A N 1
ATOM 540 C CA . ARG A 1 70 ? 20.395 -11.454 -17.603 1.00 86.69 70 ARG A CA 1
ATOM 541 C C . ARG A 1 70 ? 21.310 -11.814 -18.773 1.00 86.69 70 ARG A C 1
ATOM 543 O O . ARG A 1 70 ? 22.411 -11.278 -18.862 1.00 86.69 70 ARG A O 1
ATOM 550 N N . ASN A 1 71 ? 20.863 -12.689 -19.673 1.00 85.06 71 ASN A N 1
ATOM 551 C CA . ASN A 1 71 ? 21.644 -13.091 -20.846 1.00 85.06 71 ASN A CA 1
ATOM 552 C C . ASN A 1 71 ? 21.887 -11.917 -21.808 1.00 85.06 71 ASN A C 1
ATOM 554 O O . ASN A 1 71 ? 22.991 -11.774 -22.337 1.00 85.06 71 ASN A O 1
ATOM 558 N N . GLU A 1 72 ? 20.886 -11.056 -21.997 1.00 84.06 72 GLU A N 1
ATOM 559 C CA . GLU A 1 72 ? 21.009 -9.825 -22.787 1.00 84.06 72 GLU A CA 1
ATOM 560 C C . GLU A 1 72 ? 21.992 -8.841 -22.134 1.00 84.06 72 GLU A C 1
ATOM 562 O O . GLU A 1 72 ? 22.879 -8.303 -22.798 1.00 84.06 72 GLU A O 1
ATOM 567 N N . VAL A 1 73 ? 21.918 -8.682 -20.810 1.00 82.50 73 VAL A N 1
ATOM 568 C CA . VAL A 1 73 ? 22.796 -7.803 -20.022 1.00 82.50 73 VAL A CA 1
ATOM 569 C C . VAL A 1 73 ? 24.230 -8.330 -19.929 1.00 82.50 73 VAL A C 1
ATOM 571 O O . VAL A 1 73 ? 25.177 -7.543 -19.850 1.00 82.50 73 VAL A O 1
ATOM 574 N N . GLU A 1 74 ? 24.457 -9.642 -19.953 1.00 79.69 74 GLU A N 1
ATOM 575 C CA . GLU A 1 74 ? 25.800 -10.237 -19.990 1.00 79.69 74 GLU A CA 1
ATOM 576 C C . GLU A 1 74 ? 26.454 -10.141 -21.382 1.00 79.69 74 GLU A C 1
ATOM 578 O O . GLU A 1 74 ? 27.674 -10.268 -21.478 1.00 79.69 74 GLU A O 1
ATOM 583 N N . GLY A 1 75 ? 25.706 -9.769 -22.430 1.00 66.44 75 GLY A N 1
ATOM 584 C CA . GLY A 1 75 ? 26.259 -9.448 -23.751 1.00 66.44 75 GLY A CA 1
ATOM 585 C C . GLY A 1 75 ? 26.909 -10.645 -24.442 1.00 66.44 75 GLY A C 1
ATOM 586 O O . GLY A 1 75 ? 27.867 -10.484 -25.194 1.00 66.44 75 GLY A O 1
ATOM 587 N N . ARG A 1 76 ? 26.427 -11.859 -24.164 1.00 47.78 76 ARG A N 1
ATOM 588 C CA . ARG A 1 76 ? 26.942 -13.080 -24.778 1.00 47.78 76 ARG A CA 1
ATOM 589 C C . ARG A 1 76 ? 25.997 -13.490 -25.909 1.00 47.78 76 ARG A C 1
ATOM 591 O O . ARG A 1 76 ? 24.979 -14.121 -25.624 1.00 47.78 76 ARG A O 1
ATOM 598 N N . PRO A 1 77 ? 26.291 -13.157 -27.181 1.00 49.59 77 PRO A N 1
ATOM 599 C CA . PRO A 1 77 ? 25.556 -13.756 -28.280 1.00 49.59 77 PRO A CA 1
ATOM 600 C C . PRO A 1 77 ? 25.776 -15.268 -28.204 1.00 49.59 77 PRO A C 1
ATOM 602 O O . PRO A 1 77 ? 26.901 -15.763 -28.092 1.00 49.59 77 PRO A O 1
ATOM 605 N N . ALA A 1 78 ? 24.686 -16.023 -28.188 1.00 50.06 78 ALA A N 1
ATOM 606 C CA . ALA A 1 78 ? 24.759 -17.457 -28.376 1.00 50.06 78 ALA A CA 1
ATOM 607 C C . ALA A 1 78 ? 25.213 -17.727 -29.826 1.00 50.06 78 ALA A C 1
ATOM 609 O O . ALA A 1 78 ? 24.450 -17.507 -30.761 1.00 50.06 78 ALA A O 1
ATOM 610 N N . GLY A 1 79 ? 26.455 -18.198 -29.992 1.00 52.31 79 GLY A N 1
ATOM 611 C CA . GLY A 1 79 ? 27.100 -18.506 -31.281 1.00 52.31 79 GLY A CA 1
ATOM 612 C C . GLY A 1 79 ? 28.054 -17.381 -31.695 1.00 52.31 79 GLY A C 1
ATOM 613 O O . GLY A 1 79 ? 27.672 -16.224 -31.673 1.00 52.31 79 GLY A O 1
ATOM 614 N N . THR A 1 80 ? 29.329 -17.593 -32.013 1.00 42.12 80 THR A N 1
ATOM 615 C CA . THR A 1 80 ? 30.003 -18.717 -32.677 1.00 42.12 80 THR A CA 1
ATOM 616 C C . THR A 1 80 ? 31.490 -18.699 -32.311 1.00 42.12 80 THR A C 1
ATOM 618 O O . THR A 1 80 ? 32.129 -17.654 -32.366 1.00 42.12 80 THR A O 1
ATOM 621 N N . ALA A 1 81 ? 32.056 -19.857 -31.970 1.00 48.84 81 ALA A N 1
ATOM 622 C CA . ALA A 1 81 ? 33.498 -20.040 -31.854 1.00 48.84 81 ALA A CA 1
ATOM 623 C C . ALA A 1 81 ? 34.092 -20.354 -33.237 1.00 48.84 81 ALA A C 1
ATOM 625 O O . ALA A 1 81 ? 33.745 -21.390 -33.800 1.00 48.84 81 ALA A O 1
ATOM 626 N N . ALA A 1 82 ? 34.971 -19.491 -33.758 1.00 39.56 82 ALA A N 1
ATOM 627 C CA . ALA A 1 82 ? 36.040 -19.838 -34.704 1.00 39.56 82 ALA A CA 1
ATOM 628 C C . ALA A 1 82 ? 36.959 -18.624 -34.965 1.00 39.56 82 ALA A C 1
ATOM 630 O O . ALA A 1 82 ? 36.521 -17.606 -35.485 1.00 39.56 82 ALA A O 1
ATOM 631 N N . GLU A 1 83 ? 38.246 -18.779 -34.668 1.00 40.78 83 GLU A N 1
ATOM 632 C CA . GLU A 1 83 ? 39.379 -18.008 -35.215 1.00 40.78 83 GLU A CA 1
ATOM 633 C C . GLU A 1 83 ? 40.335 -19.023 -35.897 1.00 40.78 83 GLU A C 1
ATOM 635 O O . GLU A 1 83 ? 40.222 -20.220 -35.602 1.00 40.78 83 GLU A O 1
ATOM 640 N N . PRO A 1 84 ? 41.396 -18.630 -36.638 1.00 63.06 84 PRO A N 1
ATOM 641 C CA . PRO A 1 84 ? 41.537 -17.556 -37.643 1.00 63.06 84 PRO A CA 1
ATOM 642 C C . PRO A 1 84 ? 42.340 -18.024 -38.900 1.00 63.06 84 PRO A C 1
ATOM 644 O O . PRO A 1 84 ? 43.084 -18.997 -38.810 1.00 63.06 84 PRO A O 1
ATOM 647 N N . ASN A 1 85 ? 42.294 -17.321 -40.051 1.00 35.78 85 ASN A N 1
ATOM 648 C CA . ASN A 1 85 ? 43.441 -17.264 -40.995 1.00 35.78 85 ASN A CA 1
ATOM 649 C C . ASN A 1 85 ? 43.307 -16.196 -42.113 1.00 35.78 85 ASN A C 1
ATOM 651 O O . ASN A 1 85 ? 42.389 -16.271 -42.920 1.00 35.78 85 ASN A O 1
ATOM 655 N N . GLY A 1 86 ? 44.321 -15.328 -42.240 1.00 39.34 86 GLY A N 1
ATOM 656 C CA . GLY A 1 86 ? 44.986 -15.038 -43.522 1.00 39.34 86 GLY A CA 1
ATOM 657 C C . GLY A 1 86 ? 44.483 -13.924 -44.464 1.00 39.34 86 GLY A C 1
ATOM 658 O O . GLY A 1 86 ? 43.540 -14.118 -45.216 1.00 39.34 86 GLY A O 1
ATOM 659 N N . ASN A 1 87 ? 45.335 -12.894 -44.595 1.00 39.50 87 ASN A N 1
ATOM 660 C CA . ASN A 1 87 ? 45.765 -12.243 -45.850 1.00 39.50 87 ASN A CA 1
ATOM 661 C C . ASN A 1 87 ? 45.032 -10.981 -46.378 1.00 39.50 87 ASN A C 1
ATOM 663 O O . ASN A 1 87 ? 44.051 -11.044 -47.107 1.00 39.50 87 ASN A O 1
ATOM 667 N N . SER A 1 88 ? 45.672 -9.841 -46.089 1.00 48.72 88 SER A N 1
ATOM 668 C CA . SER A 1 88 ? 45.767 -8.572 -46.837 1.00 48.72 88 SER A CA 1
ATOM 669 C C . SER A 1 88 ? 45.033 -8.456 -48.186 1.00 48.72 88 SER A C 1
ATOM 671 O O . SER A 1 88 ? 45.549 -8.869 -49.227 1.00 48.72 88 SER A O 1
ATOM 673 N N . GLY A 1 89 ? 43.888 -7.773 -48.137 1.00 51.56 89 GLY A N 1
ATOM 674 C CA . GLY A 1 89 ? 43.170 -7.175 -49.270 1.00 51.56 89 GLY A CA 1
ATOM 675 C C . GLY A 1 89 ? 41.933 -6.361 -48.851 1.00 51.56 89 GLY A C 1
ATOM 676 O O . GLY A 1 89 ? 41.103 -6.058 -49.690 1.00 51.56 89 GLY A O 1
ATOM 677 N N . HIS A 1 90 ? 41.773 -6.049 -47.559 1.00 50.34 90 HIS A N 1
ATOM 678 C CA . HIS A 1 90 ? 40.451 -5.990 -46.923 1.00 50.34 90 HIS A CA 1
ATOM 679 C C . HIS A 1 90 ? 39.946 -4.583 -46.558 1.00 50.34 90 HIS A C 1
ATOM 681 O O . HIS A 1 90 ? 38.929 -4.481 -45.892 1.00 50.34 90 HIS A O 1
ATOM 687 N N . GLU A 1 91 ? 40.627 -3.496 -46.936 1.00 51.88 91 GLU A N 1
ATOM 688 C CA . GLU A 1 91 ? 40.226 -2.149 -46.480 1.00 51.88 91 GLU A CA 1
ATOM 689 C C . GLU A 1 91 ? 38.950 -1.621 -47.172 1.00 51.88 91 GLU A C 1
ATOM 691 O O . GLU A 1 91 ? 38.147 -0.968 -46.508 1.00 51.88 91 GLU A O 1
ATOM 696 N N . ASP A 1 92 ? 38.706 -1.958 -48.446 1.00 55.88 92 ASP A N 1
ATOM 697 C CA . ASP A 1 92 ? 37.482 -1.557 -49.167 1.00 55.88 92 ASP A CA 1
ATOM 698 C C . ASP A 1 92 ? 36.289 -2.480 -48.848 1.00 55.88 92 ASP A C 1
ATOM 700 O O . ASP A 1 92 ? 35.206 -1.987 -48.532 1.00 55.88 92 ASP A O 1
ATOM 704 N N . ASP A 1 93 ? 36.497 -3.803 -48.798 1.00 60.81 93 ASP A N 1
ATOM 705 C CA . ASP A 1 93 ? 35.452 -4.766 -48.402 1.00 60.81 93 ASP A CA 1
ATOM 706 C C . ASP A 1 93 ? 34.974 -4.521 -46.960 1.00 60.81 93 ASP A C 1
ATOM 708 O O . ASP A 1 93 ? 33.790 -4.643 -46.651 1.00 60.81 93 ASP A O 1
ATOM 712 N N . GLN A 1 94 ? 35.884 -4.127 -46.063 1.00 64.12 94 GLN A N 1
ATOM 713 C CA . GLN A 1 94 ? 35.559 -3.826 -44.671 1.00 64.12 94 GLN A C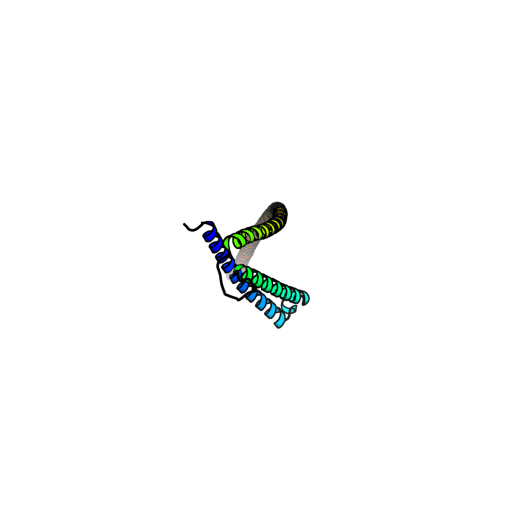A 1
ATOM 714 C C . GLN A 1 94 ? 34.841 -2.479 -44.515 1.00 64.12 94 GLN A C 1
ATOM 716 O O . GLN A 1 94 ? 34.035 -2.328 -43.598 1.00 64.12 94 GLN A O 1
ATOM 721 N N . ALA A 1 95 ? 35.086 -1.512 -45.405 1.00 68.81 95 ALA A N 1
ATOM 722 C CA . ALA A 1 95 ? 34.376 -0.236 -45.419 1.00 68.81 95 ALA A CA 1
ATOM 723 C C . ALA A 1 95 ? 32.950 -0.365 -45.980 1.00 68.81 95 ALA A C 1
ATOM 725 O O . ALA A 1 95 ? 32.038 0.277 -45.455 1.00 68.81 95 ALA A O 1
ATOM 726 N N . GLU A 1 96 ? 32.739 -1.190 -47.009 1.00 70.94 96 GLU A N 1
ATOM 727 C CA . GLU A 1 96 ? 31.397 -1.503 -47.518 1.00 70.94 96 GLU A CA 1
ATOM 728 C C . GLU A 1 96 ? 30.604 -2.339 -46.507 1.00 70.94 96 GLU A C 1
ATOM 730 O O . GLU A 1 96 ? 29.487 -1.959 -46.153 1.00 70.94 96 GLU A O 1
ATOM 735 N N . TRP A 1 97 ? 31.222 -3.364 -45.914 1.00 71.62 97 TRP A N 1
ATOM 736 C CA . TRP A 1 97 ? 30.617 -4.154 -44.837 1.00 71.62 97 TRP A CA 1
ATOM 737 C C . TRP A 1 97 ? 30.240 -3.294 -43.626 1.00 71.62 97 TRP A C 1
ATOM 739 O O . TRP A 1 97 ? 29.145 -3.425 -43.087 1.00 71.62 97 TRP A O 1
ATOM 749 N N . ALA A 1 98 ? 31.108 -2.366 -43.207 1.00 72.69 98 ALA A N 1
ATOM 750 C CA . ALA A 1 98 ? 30.821 -1.465 -42.091 1.00 72.69 98 ALA A CA 1
ATOM 751 C C . ALA A 1 98 ? 29.650 -0.507 -42.380 1.00 72.69 98 ALA A C 1
ATOM 753 O O . ALA A 1 98 ? 28.931 -0.127 -41.455 1.00 72.69 98 ALA A O 1
ATOM 754 N N . ARG A 1 99 ? 29.440 -0.112 -43.644 1.00 74.06 99 ARG A N 1
ATOM 755 C CA . ARG A 1 99 ? 28.292 0.715 -44.054 1.00 74.06 99 ARG A CA 1
ATOM 756 C C . ARG A 1 99 ? 26.998 -0.088 -44.086 1.00 74.06 99 ARG A C 1
ATOM 758 O O . ARG A 1 99 ? 26.001 0.380 -43.545 1.00 74.06 99 ARG A O 1
ATOM 765 N N . GLU A 1 100 ? 27.024 -1.297 -44.638 1.00 72.75 100 GLU A N 1
ATOM 766 C CA . GLU A 1 100 ? 25.873 -2.210 -44.619 1.00 72.75 100 GLU A CA 1
ATOM 767 C C . GLU A 1 100 ? 25.487 -2.601 -43.182 1.00 72.75 100 GLU A C 1
ATOM 769 O O . GLU A 1 100 ? 24.308 -2.671 -42.826 1.00 72.75 100 GLU A O 1
ATOM 774 N N . GLU A 1 101 ? 26.480 -2.784 -42.310 1.00 69.06 101 GLU A N 1
ATOM 775 C CA . GLU A 1 101 ? 26.268 -3.046 -40.888 1.00 69.06 101 GLU A CA 1
ATOM 776 C C . GLU A 1 101 ? 25.661 -1.829 -40.168 1.00 69.06 101 GLU A C 1
ATOM 778 O O . GLU A 1 101 ? 24.759 -1.991 -39.341 1.00 69.06 101 GLU A O 1
ATOM 783 N N . GLN A 1 102 ? 26.079 -0.606 -40.521 1.00 64.75 102 GLN A N 1
ATOM 784 C CA . GLN A 1 102 ? 25.460 0.628 -40.026 1.00 64.75 102 GLN A CA 1
ATOM 785 C C . GLN A 1 102 ? 24.016 0.799 -40.511 1.00 64.75 102 GLN A C 1
ATOM 787 O O . GLN A 1 102 ? 23.177 1.221 -39.716 1.00 64.75 102 GLN A O 1
ATOM 792 N N . GLU A 1 103 ? 23.686 0.434 -41.752 1.00 72.94 103 GLU A N 1
ATOM 793 C CA . GLU A 1 103 ? 22.306 0.470 -42.257 1.00 72.94 103 GLU A CA 1
ATOM 794 C C . GLU A 1 103 ? 21.410 -0.534 -41.521 1.00 72.94 103 GLU A C 1
ATOM 796 O O . GLU A 1 103 ? 20.326 -0.176 -41.049 1.00 72.94 103 GLU A O 1
ATOM 801 N N . MET A 1 104 ? 21.886 -1.765 -41.302 1.00 71.44 104 MET A N 1
ATOM 802 C CA . MET A 1 104 ? 21.165 -2.749 -40.483 1.00 71.44 104 MET A CA 1
ATOM 803 C C . MET A 1 104 ? 21.020 -2.310 -39.019 1.00 71.44 104 MET A C 1
ATOM 805 O O . MET A 1 104 ? 20.008 -2.605 -38.376 1.00 71.44 104 MET A O 1
ATOM 809 N N . MET A 1 105 ? 22.006 -1.594 -38.475 1.00 66.75 105 MET A N 1
ATOM 810 C CA . MET A 1 105 ? 21.938 -1.024 -37.129 1.00 66.75 105 MET A CA 1
ATOM 811 C C . MET A 1 105 ? 20.929 0.131 -37.045 1.00 66.75 105 MET A C 1
ATOM 813 O O . MET A 1 105 ? 20.199 0.223 -36.057 1.00 66.75 105 MET A O 1
ATOM 817 N N . MET A 1 106 ? 20.839 0.970 -38.079 1.00 69.50 106 MET A N 1
ATOM 818 C CA . MET A 1 106 ? 19.872 2.070 -38.163 1.00 69.50 106 MET A CA 1
ATOM 819 C C . MET A 1 106 ? 18.434 1.544 -38.200 1.00 69.50 106 MET A C 1
ATOM 821 O O . MET A 1 106 ? 17.585 2.027 -37.454 1.00 69.50 106 MET A O 1
ATOM 825 N N . HIS A 1 107 ? 18.177 0.491 -38.982 1.00 73.81 107 HIS A N 1
ATOM 826 C CA . HIS A 1 107 ? 16.860 -0.149 -39.045 1.00 73.81 107 HIS A CA 1
ATOM 827 C C . HIS A 1 107 ? 16.427 -0.757 -37.704 1.00 73.81 107 HIS A C 1
ATOM 829 O O . HIS A 1 107 ? 15.275 -0.600 -37.301 1.00 73.81 107 HIS A O 1
ATOM 835 N N . ARG A 1 108 ? 17.353 -1.378 -36.958 1.00 67.56 108 ARG A N 1
ATOM 836 C CA . ARG A 1 108 ? 17.065 -1.884 -35.603 1.00 67.56 108 ARG A CA 1
ATOM 837 C C . ARG A 1 108 ? 16.752 -0.770 -34.606 1.00 67.56 108 ARG A C 1
ATOM 839 O O . ARG A 1 108 ? 15.902 -0.950 -33.733 1.00 67.56 108 ARG A O 1
ATOM 846 N N . GLN A 1 109 ? 17.430 0.370 -34.709 1.00 60.59 109 GLN A N 1
ATOM 847 C CA . GLN A 1 109 ? 17.148 1.522 -33.851 1.00 60.59 109 GLN A CA 1
ATOM 848 C C .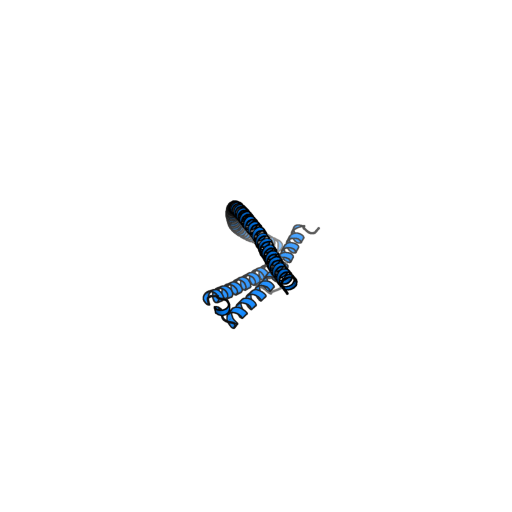 GLN A 1 109 ? 15.772 2.131 -34.149 1.00 60.59 109 GLN A C 1
ATOM 850 O O . GLN A 1 109 ? 15.081 2.513 -33.210 1.00 60.59 109 GLN A O 1
ATOM 855 N N . ASP A 1 110 ? 15.329 2.152 -35.406 1.00 76.00 110 ASP A N 1
ATOM 856 C CA . ASP A 1 110 ? 14.022 2.707 -35.792 1.00 76.00 110 ASP A CA 1
ATOM 857 C C . ASP A 1 110 ? 12.841 1.838 -35.305 1.00 76.00 110 ASP A C 1
ATOM 859 O O . ASP A 1 110 ? 11.851 2.340 -34.759 1.00 76.00 110 ASP A O 1
ATOM 863 N N . GLU A 1 111 ? 12.985 0.509 -35.370 1.00 74.69 111 GLU A N 1
ATOM 864 C CA . GLU A 1 111 ? 12.042 -0.429 -34.739 1.00 74.69 111 GLU A CA 1
ATOM 865 C C . GLU A 1 111 ? 12.020 -0.269 -33.209 1.00 74.69 111 GLU A C 1
ATOM 867 O O . GLU A 1 111 ? 10.958 -0.311 -32.579 1.00 74.69 111 GLU A O 1
ATOM 872 N N . THR A 1 112 ? 13.184 -0.011 -32.605 1.00 75.19 112 THR A N 1
ATOM 873 C CA . THR A 1 112 ? 13.310 0.233 -31.162 1.00 75.19 112 THR A CA 1
ATOM 874 C C . THR A 1 112 ? 12.636 1.543 -30.752 1.00 75.19 112 THR A C 1
ATOM 876 O O . THR A 1 112 ? 11.894 1.559 -29.772 1.00 75.19 112 THR A O 1
ATOM 879 N N . LEU A 1 113 ? 12.812 2.630 -31.508 1.00 79.56 113 LEU A N 1
ATOM 880 C CA . LEU A 1 113 ? 12.143 3.911 -31.256 1.00 79.56 113 LEU A CA 1
ATOM 881 C C . LEU A 1 113 ? 10.624 3.805 -31.415 1.00 79.56 113 LEU A C 1
ATOM 883 O O . LEU A 1 113 ? 9.891 4.388 -30.619 1.00 79.56 113 LEU A O 1
ATOM 887 N N . THR A 1 114 ? 10.145 3.008 -32.371 1.00 81.62 114 THR A N 1
ATOM 888 C CA . THR A 1 114 ? 8.708 2.739 -32.548 1.00 81.62 114 THR A CA 1
ATOM 889 C C . THR A 1 114 ? 8.132 1.964 -31.358 1.00 81.62 114 THR A C 1
ATOM 891 O O . THR A 1 114 ? 7.060 2.298 -30.848 1.00 81.62 114 THR A O 1
ATOM 894 N N . SER A 1 115 ? 8.864 0.964 -30.858 1.00 80.38 115 SER A N 1
ATOM 895 C CA . SER A 1 115 ? 8.497 0.224 -29.645 1.00 80.38 115 SER A CA 1
ATOM 896 C C . SER A 1 115 ? 8.495 1.130 -28.405 1.00 80.38 115 SER A C 1
ATOM 898 O O . SER A 1 115 ? 7.531 1.132 -27.635 1.00 80.38 115 SER A O 1
ATOM 900 N N . ILE A 1 116 ? 9.513 1.987 -28.260 1.00 84.00 116 ILE A N 1
ATOM 901 C CA . ILE A 1 116 ? 9.601 2.993 -27.191 1.00 84.00 116 ILE A CA 1
ATOM 902 C C . ILE A 1 116 ? 8.454 4.004 -27.290 1.00 84.00 116 ILE A C 1
ATOM 904 O O . ILE A 1 116 ? 7.881 4.388 -26.278 1.00 84.00 116 ILE A O 1
ATOM 908 N N . GLN A 1 117 ? 8.057 4.425 -28.488 1.00 85.81 117 GLN A N 1
ATOM 909 C CA . GLN A 1 117 ? 6.910 5.314 -28.662 1.00 85.81 117 GLN A CA 1
ATOM 910 C C . GLN A 1 117 ? 5.609 4.654 -28.178 1.00 85.81 117 GLN A C 1
ATOM 912 O O . GLN A 1 117 ? 4.784 5.318 -27.546 1.00 85.81 117 GLN A O 1
ATOM 917 N N . GLY A 1 118 ? 5.440 3.350 -28.411 1.00 84.19 118 GLY A N 1
ATOM 918 C CA . GLY A 1 118 ? 4.314 2.574 -27.885 1.00 84.19 118 GLY A CA 1
ATOM 919 C C . GLY A 1 118 ? 4.314 2.477 -26.355 1.00 84.19 118 GLY A C 1
ATOM 920 O O . GLY A 1 118 ? 3.268 2.658 -25.721 1.00 84.19 118 GLY A O 1
ATOM 921 N N . THR A 1 119 ? 5.478 2.258 -25.737 1.00 82.81 119 THR A N 1
ATOM 922 C CA . THR A 1 119 ? 5.597 2.215 -24.271 1.00 82.81 119 THR A CA 1
ATOM 923 C C . THR A 1 119 ? 5.431 3.595 -23.643 1.00 82.81 119 THR A C 1
ATOM 925 O O . THR A 1 119 ? 4.731 3.711 -22.644 1.00 82.81 119 THR A O 1
ATOM 928 N N . LEU A 1 120 ? 5.959 4.659 -24.253 1.00 86.38 120 LEU A N 1
ATOM 929 C CA . LEU A 1 120 ? 5.747 6.043 -23.820 1.00 86.38 120 LEU A CA 1
ATOM 930 C C . LEU A 1 120 ? 4.279 6.459 -23.926 1.00 86.38 120 LEU A C 1
ATOM 932 O O . LEU A 1 120 ? 3.770 7.112 -23.021 1.00 86.38 120 LEU A O 1
ATOM 936 N N . HIS A 1 121 ? 3.580 6.058 -24.990 1.00 87.94 121 HIS A N 1
ATOM 937 C CA . HIS A 1 121 ? 2.143 6.299 -25.118 1.00 87.94 121 HIS A CA 1
ATOM 938 C C . HIS A 1 121 ? 1.354 5.580 -24.016 1.00 87.94 121 HIS A C 1
ATOM 940 O O . HIS A 1 121 ? 0.479 6.175 -23.387 1.00 87.94 121 HIS A O 1
ATOM 946 N N . THR A 1 122 ? 1.719 4.330 -23.725 1.00 86.81 122 THR A N 1
ATOM 947 C CA . THR A 1 122 ? 1.112 3.541 -22.643 1.00 86.81 122 THR A CA 1
ATOM 948 C C . THR A 1 122 ? 1.390 4.162 -21.272 1.00 86.81 122 THR A C 1
ATOM 950 O O . THR A 1 122 ? 0.471 4.316 -20.472 1.00 86.81 122 THR A O 1
ATOM 953 N N . LEU A 1 123 ? 2.628 4.591 -21.012 1.00 84.50 123 LEU A N 1
ATOM 954 C CA . LEU A 1 123 ? 3.013 5.279 -19.779 1.00 84.50 123 LEU A CA 1
ATOM 955 C C . LEU A 1 123 ? 2.301 6.625 -19.631 1.00 84.50 123 LEU A C 1
ATOM 957 O O . LEU A 1 123 ? 1.856 6.951 -18.537 1.00 84.50 123 LEU A O 1
ATOM 961 N N . ALA A 1 124 ? 2.140 7.389 -20.712 1.00 88.50 124 ALA A N 1
ATOM 962 C CA . ALA A 1 124 ? 1.390 8.643 -20.697 1.00 88.50 124 ALA A CA 1
ATOM 963 C C . ALA A 1 124 ? -0.098 8.410 -20.391 1.00 88.50 124 ALA A C 1
ATOM 965 O O . ALA A 1 124 ? -0.683 9.134 -19.585 1.00 88.50 124 ALA A O 1
ATOM 966 N N . GLN A 1 125 ? -0.699 7.368 -20.973 1.00 90.50 125 GLN A N 1
ATOM 967 C CA . GLN A 1 125 ? -2.072 6.969 -20.666 1.00 90.50 125 GLN A CA 1
ATOM 968 C C . GLN A 1 125 ? -2.215 6.519 -19.203 1.00 90.50 125 GLN A C 1
ATOM 970 O O . GLN A 1 125 ? -3.158 6.921 -18.523 1.00 90.50 125 GLN A O 1
ATOM 975 N N . GLN A 1 126 ? -1.267 5.727 -18.699 1.00 86.19 126 GLN A N 1
ATOM 976 C CA . GLN A 1 126 ? -1.251 5.259 -17.315 1.00 86.19 126 GLN A CA 1
ATOM 977 C C . GLN A 1 126 ? -1.029 6.410 -16.325 1.00 86.19 126 GLN A C 1
ATOM 979 O O . GLN A 1 126 ? -1.710 6.470 -15.307 1.00 86.19 126 GLN A O 1
ATOM 984 N N . ALA A 1 127 ? -0.145 7.360 -16.632 1.00 88.38 127 ALA A N 1
ATOM 985 C CA . ALA A 1 127 ? 0.056 8.565 -15.831 1.00 88.38 127 ALA A CA 1
ATOM 986 C C . ALA A 1 127 ? -1.205 9.443 -15.790 1.00 88.38 127 ALA A C 1
ATOM 988 O O . ALA A 1 127 ? -1.515 10.017 -14.748 1.00 88.38 127 ALA A O 1
ATOM 989 N N . GLY A 1 128 ? -1.961 9.509 -16.892 1.00 89.81 128 GLY A N 1
ATOM 990 C CA . GLY A 1 128 ? -3.263 10.178 -16.935 1.00 89.81 128 GLY A CA 1
ATOM 991 C C . GLY A 1 128 ? -4.301 9.518 -16.023 1.00 89.81 128 GLY A C 1
ATOM 992 O O . GLY A 1 128 ? -4.956 10.211 -15.248 1.00 89.81 128 GLY A O 1
ATOM 993 N N . LEU A 1 129 ? -4.403 8.184 -16.065 1.00 89.19 129 LEU A N 1
ATOM 994 C CA . LEU A 1 129 ? -5.288 7.404 -15.188 1.00 89.19 129 LEU A CA 1
ATOM 995 C C . LEU A 1 129 ? -4.907 7.558 -13.710 1.00 89.19 129 LEU A C 1
ATOM 997 O O . LEU A 1 129 ? -5.767 7.863 -12.891 1.00 89.19 129 LEU A O 1
ATOM 1001 N N . ILE A 1 130 ? -3.615 7.452 -13.387 1.00 85.25 130 ILE A N 1
ATOM 1002 C CA . ILE A 1 130 ? -3.100 7.678 -12.029 1.00 85.25 130 ILE A CA 1
ATOM 1003 C C . ILE A 1 130 ? -3.421 9.103 -11.561 1.00 85.25 130 ILE A C 1
ATOM 1005 O O . ILE A 1 130 ? -3.823 9.297 -10.419 1.00 85.25 130 ILE A O 1
ATOM 1009 N N . GLY A 1 131 ? -3.281 10.107 -12.431 1.00 89.94 131 GLY A N 1
ATOM 1010 C CA . GLY A 1 131 ? -3.604 11.494 -12.095 1.00 89.94 131 GLY A CA 1
ATOM 1011 C C . GLY A 1 131 ? -5.079 11.701 -11.744 1.00 89.94 131 GLY A C 1
ATOM 1012 O O . GLY A 1 131 ? -5.389 12.444 -10.813 1.00 89.94 131 GLY A O 1
ATOM 1013 N N . GLN A 1 132 ? -5.983 11.023 -12.452 1.00 91.00 132 GLN A N 1
ATOM 1014 C CA . GLN A 1 132 ? -7.415 11.075 -12.165 1.00 91.00 132 GLN A CA 1
ATOM 1015 C C . GLN A 1 132 ? -7.762 10.332 -10.865 1.00 91.00 132 GLN A C 1
ATOM 1017 O O . GLN A 1 132 ? -8.508 10.859 -10.045 1.00 91.00 132 GLN A O 1
ATOM 1022 N N . GLU A 1 133 ? -7.172 9.161 -10.636 1.00 92.31 133 GLU A N 1
ATOM 1023 C CA . GLU A 1 133 ? -7.423 8.349 -9.439 1.00 92.31 133 GLU A CA 1
ATOM 1024 C C . GLU A 1 133 ? -6.847 8.988 -8.166 1.00 92.31 133 GLU A C 1
ATOM 1026 O O . GLU A 1 133 ? -7.461 8.929 -7.107 1.00 92.31 133 GLU A O 1
ATOM 1031 N N . VAL A 1 134 ? -5.725 9.711 -8.258 1.00 90.62 134 VAL A N 1
ATOM 1032 C CA . VAL A 1 134 ? -5.205 10.532 -7.147 1.00 90.62 134 VAL A CA 1
ATOM 1033 C C . VAL A 1 134 ? -6.162 11.675 -6.794 1.00 90.62 134 VAL A C 1
ATOM 1035 O O . VAL A 1 134 ? -6.286 12.022 -5.619 1.00 90.62 134 VAL A O 1
ATOM 1038 N N . MET A 1 135 ? -6.847 12.262 -7.780 1.00 89.25 135 MET A N 1
ATOM 1039 C CA . MET A 1 135 ? -7.851 13.299 -7.529 1.00 89.25 135 MET A CA 1
ATOM 1040 C C . MET A 1 135 ? -9.092 12.717 -6.840 1.00 89.25 135 MET A C 1
ATOM 1042 O O . MET A 1 135 ? -9.565 13.304 -5.870 1.00 89.25 135 MET A O 1
ATOM 1046 N N . GLU A 1 136 ? -9.551 11.541 -7.272 1.00 91.31 136 GLU A N 1
ATOM 1047 C CA . GLU A 1 136 ? -10.641 10.796 -6.625 1.00 91.31 136 GLU A CA 1
ATOM 1048 C C . GLU A 1 136 ? -10.266 10.367 -5.198 1.00 91.31 136 GLU A C 1
ATOM 1050 O O . GLU A 1 136 ? -11.036 10.552 -4.261 1.00 91.31 136 GLU A O 1
ATOM 1055 N N . HIS A 1 137 ? -9.037 9.894 -4.983 1.00 88.62 137 HIS A N 1
ATOM 1056 C CA . HIS A 1 137 ? -8.536 9.580 -3.646 1.00 88.62 137 HIS A CA 1
ATOM 1057 C C . HIS A 1 137 ? -8.483 10.802 -2.725 1.00 88.62 137 HIS A C 1
ATOM 1059 O O . HIS A 1 137 ? -8.666 10.650 -1.523 1.00 88.62 137 HIS A O 1
ATOM 1065 N N . ASN A 1 138 ? -8.247 12.004 -3.251 1.00 90.38 138 ASN A N 1
ATOM 1066 C CA . ASN A 1 138 ? -8.250 13.225 -2.445 1.00 90.38 138 ASN A CA 1
ATOM 1067 C C . ASN A 1 138 ? -9.665 13.566 -1.945 1.00 90.38 138 ASN A C 1
ATOM 1069 O O . ASN A 1 138 ? -9.839 13.931 -0.787 1.00 90.38 138 ASN A O 1
ATOM 1073 N N . GLU A 1 139 ? -10.682 13.351 -2.782 1.00 90.88 139 GLU A N 1
ATOM 1074 C CA . GLU A 1 139 ? -12.091 13.465 -2.382 1.00 90.88 139 GLU A CA 1
ATOM 1075 C C . GLU A 1 139 ? -12.467 12.401 -1.335 1.00 90.88 139 GLU A C 1
ATOM 1077 O O . GLU A 1 139 ? -13.075 12.713 -0.313 1.00 90.88 139 GLU A O 1
ATOM 1082 N N . LEU A 1 140 ? -12.014 11.156 -1.513 1.00 90.81 140 LEU A N 1
ATOM 1083 C CA . LEU A 1 140 ? -12.233 10.086 -0.532 1.00 90.81 140 LEU A CA 1
ATOM 1084 C C . LEU A 1 140 ? -11.508 10.328 0.802 1.00 90.81 140 LEU A C 1
ATOM 1086 O O . LEU A 1 140 ? -11.976 9.873 1.848 1.00 90.81 140 LEU A O 1
ATOM 1090 N N . LEU A 1 141 ? -10.362 11.014 0.788 1.00 94.81 141 LEU A N 1
ATOM 1091 C CA . LEU A 1 141 ? -9.642 11.398 2.003 1.00 94.81 141 LEU A CA 1
ATOM 1092 C C . LEU A 1 141 ? -10.399 12.470 2.795 1.00 94.81 141 LEU A C 1
ATOM 1094 O O . LEU A 1 141 ? -10.431 12.370 4.020 1.00 94.81 141 LEU A O 1
ATOM 1098 N N . ASP A 1 142 ? -11.050 13.423 2.126 1.00 94.81 142 ASP A N 1
ATOM 1099 C CA . ASP A 1 142 ? -11.928 14.413 2.773 1.00 94.81 142 ASP A CA 1
ATOM 1100 C C . ASP A 1 142 ? -13.146 13.729 3.428 1.00 94.81 142 ASP A C 1
ATOM 1102 O O . ASP A 1 142 ? -13.490 13.978 4.588 1.00 94.81 142 ASP A O 1
ATOM 1106 N N . ASP A 1 143 ? -13.737 12.746 2.742 1.00 93.38 143 ASP A N 1
ATOM 1107 C CA . ASP A 1 143 ? -14.805 11.915 3.304 1.00 93.38 143 ASP A CA 1
ATOM 1108 C C . ASP A 1 143 ? -14.330 11.107 4.522 1.00 93.38 143 ASP A C 1
ATOM 1110 O O . ASP A 1 143 ? -15.042 11.020 5.533 1.00 93.38 143 ASP A O 1
ATOM 1114 N N . LEU A 1 144 ? -13.123 10.537 4.458 1.00 93.44 144 LEU A N 1
ATOM 1115 C CA . LEU A 1 144 ? -12.508 9.825 5.576 1.00 93.44 144 LEU A CA 1
ATOM 1116 C C . LEU A 1 144 ? -12.255 10.761 6.764 1.00 93.44 144 LEU A C 1
ATOM 1118 O O . LEU A 1 144 ? -12.588 10.386 7.889 1.00 93.44 144 LEU A O 1
ATOM 1122 N N . GLU A 1 145 ? -11.719 11.960 6.534 1.00 95.25 145 GLU A N 1
ATOM 1123 C CA . GLU A 1 145 ? -11.496 12.989 7.557 1.00 95.25 145 GLU A CA 1
ATOM 1124 C C . GLU A 1 145 ? -12.815 13.358 8.247 1.00 95.25 145 GLU A C 1
ATOM 1126 O O . GLU A 1 145 ? -12.933 13.256 9.471 1.00 95.25 145 GLU A O 1
ATOM 1131 N N . SER A 1 146 ? -13.870 13.611 7.469 1.00 95.31 146 SER A N 1
ATOM 1132 C CA . SER A 1 146 ? -15.206 13.873 8.014 1.00 95.31 146 SER A CA 1
ATOM 1133 C C . SER A 1 146 ? -15.761 12.687 8.826 1.00 95.31 146 SER A C 1
ATOM 1135 O O . SER A 1 146 ? -16.472 12.861 9.827 1.00 95.31 146 SER A O 1
ATOM 1137 N N . GLY A 1 147 ? -15.442 11.455 8.417 1.00 95.38 147 GLY A N 1
ATOM 1138 C CA . GLY A 1 147 ? -15.783 10.226 9.126 1.00 95.38 147 GLY A CA 1
ATOM 1139 C C . GLY A 1 147 ? -15.047 10.101 10.460 1.00 95.38 147 GLY A C 1
ATOM 1140 O O . GLY A 1 147 ? -15.658 9.711 11.464 1.00 95.38 147 GLY A O 1
ATOM 1141 N N . VAL A 1 148 ? -13.767 10.475 10.486 1.00 96.69 148 VAL A N 1
ATOM 1142 C CA . VAL A 1 148 ? -12.919 10.506 11.682 1.00 96.69 148 VAL A CA 1
ATOM 1143 C C . VAL A 1 148 ? -13.419 11.558 12.671 1.00 96.69 148 VAL A C 1
ATOM 1145 O O . VAL A 1 148 ? -13.645 11.206 13.828 1.00 96.69 148 VAL A O 1
ATOM 1148 N N . ASP A 1 149 ? -13.742 12.776 12.234 1.00 97.00 149 ASP A N 1
ATOM 1149 C CA . ASP A 1 149 ? -14.303 13.833 13.097 1.00 97.00 149 ASP A CA 1
ATOM 1150 C C . ASP A 1 149 ? -15.625 13.406 13.760 1.00 97.00 149 ASP A C 1
ATOM 1152 O O . ASP A 1 149 ? -15.903 13.634 14.949 1.00 97.00 149 ASP A O 1
ATOM 1156 N N . ARG A 1 150 ? -16.480 12.716 12.997 1.00 95.56 150 ARG A N 1
ATOM 1157 C CA . ARG A 1 150 ? -17.731 12.140 13.516 1.00 95.56 150 ARG A CA 1
ATOM 1158 C C . ARG A 1 150 ? -17.472 11.010 14.507 1.00 95.56 150 ARG A C 1
ATOM 1160 O O . ARG A 1 150 ? -18.239 10.848 15.460 1.00 95.56 150 ARG A O 1
ATOM 1167 N N . ALA A 1 151 ? -16.441 10.202 14.290 1.00 95.62 151 ALA A N 1
ATOM 1168 C CA . ALA A 1 151 ? -16.053 9.155 15.224 1.00 95.62 151 ALA A CA 1
ATOM 1169 C C . ALA A 1 151 ? -15.478 9.753 16.516 1.00 95.62 151 ALA A C 1
ATOM 1171 O O . ALA A 1 151 ? -15.884 9.330 17.600 1.00 95.62 151 ALA A O 1
ATOM 1172 N N . GLU A 1 152 ? -14.622 10.773 16.421 1.00 96.19 152 GLU A N 1
ATOM 1173 C CA . GLU A 1 152 ? -14.040 11.480 17.563 1.00 96.19 152 GLU A CA 1
ATOM 1174 C C . GLU A 1 152 ? -15.123 12.129 18.425 1.00 96.19 152 GLU A C 1
ATOM 1176 O O . GLU A 1 152 ? -15.164 11.911 19.635 1.00 96.19 152 GLU A O 1
ATOM 1181 N N . SER A 1 153 ? -16.073 12.842 17.817 1.00 96.62 153 SER A N 1
ATOM 1182 C CA . SER A 1 153 ? -17.186 13.459 18.553 1.00 96.62 153 SER A CA 1
ATOM 1183 C C . SER A 1 153 ? -18.080 12.428 19.255 1.00 96.62 153 SER A C 1
ATOM 1185 O O . SER A 1 153 ? -18.462 12.617 20.415 1.00 96.62 153 SER A O 1
ATOM 1187 N N . LYS A 1 154 ? -18.379 11.291 18.611 1.00 96.44 154 LYS A N 1
ATOM 1188 C CA . LYS A 1 154 ? -19.112 10.179 19.246 1.00 96.44 154 LYS A CA 1
ATOM 1189 C C . LYS A 1 154 ? -18.329 9.567 20.403 1.00 96.44 154 LYS A C 1
ATOM 1191 O O . LYS A 1 154 ? -18.909 9.307 21.459 1.00 96.44 154 LYS A O 1
ATOM 1196 N N . LEU A 1 155 ? -17.029 9.353 20.223 1.00 96.38 155 LEU A N 1
ATOM 1197 C CA . LEU A 1 155 ? -16.151 8.776 21.236 1.00 96.38 155 LEU A CA 1
ATOM 1198 C C . LEU A 1 155 ? -15.977 9.730 22.425 1.00 96.38 155 LEU A C 1
ATOM 1200 O O . LEU A 1 155 ? -16.056 9.295 23.574 1.00 96.38 155 LEU A O 1
ATOM 1204 N N . GLY A 1 156 ? -15.859 11.033 22.169 1.00 96.19 156 GLY A N 1
ATOM 1205 C CA . GLY A 1 156 ? -15.852 12.087 23.181 1.00 96.19 156 GLY A CA 1
ATOM 1206 C C . GLY A 1 156 ? -17.141 12.110 24.002 1.00 96.19 156 GLY A C 1
ATOM 1207 O O . GLY A 1 156 ? -17.090 12.106 25.235 1.00 96.19 156 GLY A O 1
ATOM 1208 N N . ASN A 1 157 ? -18.302 12.028 23.346 1.00 96.06 157 ASN A N 1
ATOM 1209 C CA . ASN A 1 157 ? -19.598 11.948 24.025 1.00 96.06 157 ASN A CA 1
ATOM 1210 C C . ASN A 1 157 ? -19.729 10.677 24.877 1.00 96.06 157 ASN A C 1
ATOM 1212 O O . ASN A 1 157 ? -20.162 10.746 26.029 1.00 96.06 157 ASN A O 1
ATOM 1216 N N . ALA A 1 158 ? -19.302 9.526 24.352 1.00 95.75 158 ALA A N 1
ATOM 1217 C CA . ALA A 1 158 ? -19.308 8.263 25.085 1.00 95.75 158 ALA A CA 1
ATOM 1218 C C . ALA A 1 158 ? -18.385 8.312 26.314 1.00 95.75 158 ALA A C 1
ATOM 1220 O O . ALA A 1 158 ? -18.777 7.896 27.405 1.00 95.75 158 ALA A O 1
ATOM 1221 N N . MET A 1 159 ? -17.185 8.884 26.178 1.00 93.75 159 MET A N 1
ATOM 1222 C CA . MET A 1 159 ? -16.268 9.092 27.300 1.00 93.75 159 MET A CA 1
ATOM 1223 C C . MET A 1 159 ? -16.836 10.058 28.342 1.00 93.75 159 MET A C 1
ATOM 1225 O O . MET A 1 159 ? -16.683 9.824 29.543 1.00 93.75 159 MET A O 1
ATOM 1229 N N . ALA A 1 160 ? -17.508 11.129 27.921 1.00 95.00 160 ALA A N 1
ATOM 1230 C CA . ALA A 1 160 ? -18.163 12.060 28.835 1.00 95.00 160 ALA A CA 1
ATOM 1231 C C . ALA A 1 160 ? -19.282 11.369 29.627 1.00 95.00 160 ALA A C 1
ATOM 1233 O O . ALA A 1 160 ? -19.383 11.545 30.844 1.00 95.00 160 ALA A O 1
ATOM 1234 N N . GLN A 1 161 ? -20.078 10.529 28.965 1.00 94.00 161 GLN A N 1
ATOM 1235 C CA . GLN A 1 161 ? -21.116 9.737 29.615 1.00 94.00 161 GLN A CA 1
ATOM 1236 C C . GLN A 1 161 ? -20.522 8.692 30.570 1.00 94.00 161 GLN A C 1
ATOM 1238 O O . GLN A 1 161 ? -21.009 8.554 31.689 1.00 94.00 161 GLN A O 1
ATOM 1243 N N . MET A 1 162 ? -19.424 8.031 30.194 1.00 91.69 162 MET A N 1
ATOM 1244 C CA . MET A 1 162 ? -18.692 7.113 31.074 1.00 91.69 162 MET A CA 1
ATOM 1245 C C . MET A 1 162 ? -18.201 7.818 32.346 1.00 91.69 162 MET A C 1
ATOM 1247 O O . MET A 1 162 ? -18.399 7.314 33.450 1.00 91.69 162 MET A O 1
ATOM 1251 N N . ARG A 1 163 ? -17.614 9.018 32.225 1.00 92.25 163 ARG A N 1
ATOM 1252 C CA . ARG A 1 163 ? -17.177 9.816 33.387 1.00 92.25 163 ARG A CA 1
ATOM 1253 C C . ARG A 1 163 ? -18.348 10.197 34.292 1.00 92.25 163 ARG A C 1
ATOM 1255 O O . ARG A 1 163 ? -18.202 10.159 35.512 1.00 92.25 163 ARG A O 1
ATOM 1262 N N . ARG A 1 164 ? -19.504 10.540 33.711 1.00 90.31 164 ARG A N 1
ATOM 1263 C CA . ARG A 1 164 ? -20.734 10.818 34.471 1.00 90.31 164 ARG A CA 1
ATOM 1264 C C . ARG A 1 164 ? -21.226 9.582 35.218 1.00 90.31 164 ARG A C 1
ATOM 1266 O O . ARG A 1 164 ? -21.459 9.681 36.415 1.00 90.31 164 ARG A O 1
ATOM 1273 N N . PHE A 1 165 ? -21.279 8.422 34.561 1.00 89.19 165 PHE A N 1
ATOM 1274 C CA . PHE A 1 165 ? -21.662 7.164 35.206 1.00 89.19 165 PHE A CA 1
ATOM 1275 C C . PHE A 1 165 ? -20.740 6.801 36.370 1.00 89.19 165 PHE A C 1
ATOM 1277 O O . PHE A 1 165 ? -21.227 6.461 37.446 1.00 89.19 165 PHE A O 1
ATOM 1284 N N . ILE A 1 166 ? -19.419 6.911 36.193 1.00 85.50 166 ILE A N 1
ATOM 1285 C CA . ILE A 1 166 ? -18.457 6.646 37.273 1.00 85.50 166 ILE A CA 1
ATOM 1286 C C . ILE A 1 166 ? -18.757 7.550 38.474 1.00 85.50 166 ILE A C 1
ATOM 1288 O O . ILE A 1 166 ? -18.926 7.051 39.586 1.00 85.50 166 ILE A O 1
ATOM 1292 N N . ARG A 1 167 ? -18.927 8.855 38.241 1.00 85.12 167 ARG A N 1
ATOM 1293 C CA . ARG A 1 167 ? -19.202 9.820 39.309 1.00 85.12 167 ARG A CA 1
ATOM 1294 C C . ARG A 1 167 ? -20.535 9.570 40.020 1.00 85.12 167 ARG A C 1
ATOM 1296 O O . ARG A 1 167 ? -20.576 9.558 41.246 1.00 85.12 167 ARG A O 1
ATOM 1303 N N . GLU A 1 168 ? -21.612 9.332 39.276 1.00 81.19 168 GLU A N 1
ATOM 1304 C CA . GLU A 1 168 ? -22.933 9.050 39.855 1.00 81.19 168 GLU A CA 1
ATOM 1305 C C . GLU A 1 168 ? -22.923 7.753 40.676 1.00 81.19 168 GLU A C 1
ATOM 1307 O O . GLU A 1 168 ? -23.519 7.687 41.754 1.00 81.19 168 GLU A O 1
ATOM 1312 N N . THR A 1 169 ? -22.201 6.722 40.223 1.00 80.31 169 THR A N 1
ATOM 1313 C CA . THR A 1 169 ? -22.088 5.467 40.982 1.00 80.31 169 THR A CA 1
ATOM 1314 C C . THR A 1 169 ? -21.285 5.610 42.275 1.00 80.31 169 THR A C 1
ATOM 1316 O O . THR A 1 169 ? -21.609 4.931 43.251 1.00 80.31 169 THR A O 1
ATOM 1319 N N . GLU A 1 170 ? -20.278 6.484 42.310 1.00 77.94 170 GLU A N 1
ATOM 1320 C CA . GLU A 1 170 ? -19.481 6.767 43.507 1.00 77.94 170 GLU A CA 1
ATOM 1321 C C . GLU A 1 170 ? -20.289 7.554 44.551 1.00 77.94 170 GLU A C 1
ATOM 1323 O O . GLU A 1 170 ? -20.385 7.128 45.707 1.00 77.94 170 GLU A O 1
ATOM 1328 N N . GLU A 1 171 ? -20.953 8.642 44.141 1.00 76.75 171 GLU A N 1
ATOM 1329 C CA . GLU A 1 171 ? -21.738 9.490 45.052 1.00 76.75 171 GLU A CA 1
ATOM 1330 C C . GLU A 1 171 ? -22.940 8.732 45.649 1.00 76.75 171 GLU A C 1
ATOM 1332 O O . GLU A 1 171 ? -23.194 8.812 46.855 1.00 76.75 171 GLU A O 1
ATOM 1337 N N . THR A 1 172 ? -23.632 7.908 44.851 1.00 76.38 172 THR A N 1
ATOM 1338 C CA . THR A 1 172 ? -24.826 7.180 45.320 1.00 76.38 172 THR A CA 1
ATOM 1339 C C . THR A 1 172 ? -24.476 6.049 46.295 1.00 76.38 172 THR A C 1
ATOM 1341 O O . THR A 1 172 ? -25.165 5.859 47.300 1.00 76.38 172 THR A O 1
ATOM 1344 N N . LYS A 1 173 ? -23.387 5.303 46.048 1.00 75.81 173 LYS A N 1
ATOM 1345 C CA . LYS A 1 173 ? -22.947 4.210 46.939 1.00 75.81 173 LYS A CA 1
ATOM 1346 C C . LYS A 1 173 ? -22.366 4.736 48.253 1.00 75.81 173 LYS A C 1
ATOM 1348 O O . LYS A 1 173 ? -22.636 4.157 49.306 1.00 75.81 173 LYS A O 1
ATOM 1353 N N . SER A 1 174 ? -21.613 5.837 48.202 1.00 76.62 174 SER A N 1
ATOM 1354 C CA . SER A 1 174 ? -21.055 6.494 49.391 1.00 76.62 174 SER A CA 1
ATOM 1355 C C . SER A 1 174 ? -22.157 7.039 50.308 1.00 76.62 174 SER A C 1
ATOM 1357 O O . SER A 1 174 ? -22.165 6.755 51.509 1.00 76.62 174 SER A O 1
ATOM 1359 N N . GLY A 1 175 ? -23.159 7.720 49.736 1.00 84.44 175 GLY A N 1
ATOM 1360 C CA . GLY A 1 175 ? -24.295 8.255 50.491 1.00 84.44 175 GLY A CA 1
ATOM 1361 C C . GLY A 1 175 ? -25.125 7.174 51.191 1.00 84.44 175 GLY A C 1
ATOM 1362 O O . GLY A 1 175 ? -25.466 7.321 52.366 1.00 84.44 175 GLY A O 1
ATOM 1363 N N . TRP A 1 176 ? -25.392 6.052 50.514 1.00 87.19 176 TRP A N 1
ATOM 1364 C CA . TRP A 1 176 ? -26.105 4.915 51.109 1.00 87.19 176 TRP A CA 1
ATOM 1365 C C . TRP A 1 176 ? -25.330 4.259 52.257 1.00 87.19 176 TRP A C 1
ATOM 1367 O O . TRP A 1 176 ? -25.923 3.931 53.284 1.00 87.19 176 TRP A O 1
ATOM 1377 N N . CYS A 1 177 ? -24.012 4.100 52.119 1.00 86.50 177 CYS A N 1
ATOM 1378 C CA . CYS A 1 177 ? -23.167 3.546 53.178 1.00 86.50 177 CYS A CA 1
ATOM 1379 C C . CYS A 1 177 ? -23.203 4.418 54.445 1.00 86.50 177 CYS A C 1
ATOM 1381 O O . CYS A 1 177 ? -23.449 3.914 55.542 1.00 86.50 177 CYS A O 1
ATOM 1383 N N . ILE A 1 178 ? -23.044 5.737 54.291 1.00 89.38 178 ILE A N 1
ATOM 1384 C CA . ILE A 1 178 ? -23.117 6.700 55.401 1.00 89.38 178 ILE A CA 1
ATOM 1385 C C . ILE A 1 178 ? -24.496 6.688 56.071 1.00 89.38 178 ILE A C 1
ATOM 1387 O O . ILE A 1 178 ? -24.575 6.664 57.300 1.00 89.38 178 ILE A O 1
ATOM 1391 N N . ALA A 1 179 ? -25.581 6.653 55.291 1.00 89.69 179 ALA A N 1
ATOM 1392 C CA . ALA A 1 179 ? -26.938 6.599 55.831 1.00 89.69 179 ALA A CA 1
ATOM 1393 C C . ALA A 1 179 ? -27.184 5.321 56.652 1.00 89.69 179 ALA A C 1
ATOM 1395 O O . ALA A 1 179 ? -27.720 5.394 57.758 1.00 89.69 179 ALA A O 1
ATOM 1396 N N . ILE A 1 180 ? -26.744 4.158 56.157 1.00 92.81 180 ILE A N 1
ATOM 1397 C CA . ILE A 1 180 ? -26.856 2.885 56.884 1.00 92.81 180 ILE A CA 1
ATOM 1398 C C . ILE A 1 180 ? -26.044 2.931 58.186 1.00 92.81 180 ILE A C 1
ATOM 1400 O O . ILE A 1 180 ? -26.565 2.554 59.237 1.00 92.81 180 ILE A O 1
ATOM 1404 N N . LEU A 1 181 ? -24.804 3.432 58.149 1.00 93.06 181 LEU A N 1
ATOM 1405 C CA . LEU A 1 181 ? -23.964 3.569 59.346 1.00 93.06 181 LEU A CA 1
ATOM 1406 C C . LEU A 1 181 ? -24.603 4.482 60.404 1.00 93.06 181 LEU A C 1
ATOM 1408 O O . LEU A 1 181 ? -24.594 4.142 61.586 1.00 93.06 181 LEU A O 1
ATOM 1412 N N . MET A 1 182 ? -25.209 5.597 59.988 1.00 94.19 182 MET A N 1
ATOM 1413 C CA . MET A 1 182 ? -25.968 6.494 60.868 1.00 94.19 182 MET A CA 1
ATOM 1414 C C . MET A 1 182 ? -27.146 5.784 61.547 1.00 94.19 182 MET A C 1
ATOM 1416 O O . MET A 1 182 ? -27.310 5.897 62.760 1.00 94.19 182 MET A O 1
ATOM 1420 N N . VAL A 1 183 ? -27.947 5.019 60.796 1.00 96.00 183 VAL A N 1
ATOM 1421 C CA . VAL A 1 183 ? -29.095 4.280 61.352 1.00 96.00 183 VAL A CA 1
ATOM 1422 C C . VAL A 1 183 ? -28.641 3.250 62.386 1.00 96.00 183 VAL A C 1
ATOM 1424 O O . VAL A 1 183 ? -29.213 3.180 63.474 1.00 96.00 183 VAL A O 1
ATOM 1427 N N . VAL A 1 184 ? -27.589 2.484 62.083 1.00 95.88 184 VAL A N 1
ATOM 1428 C CA . VAL A 1 184 ? -27.026 1.492 63.013 1.00 95.88 184 VAL A CA 1
ATOM 1429 C C . VAL A 1 184 ? -26.527 2.162 64.295 1.00 95.88 184 VAL A C 1
ATOM 1431 O O . VAL A 1 184 ? -26.836 1.686 65.389 1.00 95.88 184 VAL A O 1
ATOM 1434 N N . LEU A 1 185 ? -25.815 3.288 64.180 1.00 94.69 185 LEU A N 1
ATOM 1435 C CA . LEU A 1 185 ? -25.343 4.061 65.331 1.00 94.69 185 LEU A CA 1
ATOM 1436 C C . LEU A 1 185 ? -26.511 4.541 66.209 1.00 94.69 185 LEU A C 1
ATOM 1438 O O . LEU A 1 185 ? -26.459 4.386 67.428 1.00 94.69 185 LEU A O 1
ATOM 1442 N N . CYS A 1 186 ? -27.577 5.080 65.607 1.00 95.19 186 CYS A N 1
ATOM 1443 C CA . CYS A 1 186 ? -28.768 5.519 66.337 1.00 95.19 186 CYS A CA 1
ATOM 1444 C C . CYS A 1 186 ? -29.440 4.370 67.099 1.00 95.19 186 CYS A C 1
ATOM 1446 O O . CYS A 1 186 ? -29.818 4.552 68.255 1.00 95.19 186 CYS A O 1
ATOM 1448 N N . ILE A 1 187 ? -29.563 3.189 66.484 1.00 95.56 187 ILE A N 1
ATOM 1449 C CA . ILE A 1 187 ? -30.149 2.006 67.133 1.00 95.56 187 ILE A CA 1
ATOM 1450 C C . ILE A 1 187 ? -29.302 1.571 68.331 1.00 95.56 187 ILE A C 1
ATOM 1452 O O . ILE A 1 187 ? -29.857 1.319 69.399 1.00 95.56 187 ILE A O 1
ATOM 1456 N N . LEU A 1 188 ? -27.973 1.515 68.180 1.00 93.88 188 LEU A N 1
ATOM 1457 C CA . LEU A 1 188 ? -27.070 1.175 69.283 1.00 93.88 188 LEU A CA 1
ATOM 1458 C C . LEU A 1 188 ? -27.182 2.176 70.437 1.00 93.88 188 LEU A C 1
ATOM 1460 O O . LEU A 1 188 ? -27.241 1.761 71.592 1.00 93.88 188 LEU A O 1
ATOM 1464 N N . LEU A 1 189 ? -27.265 3.475 70.139 1.00 94.25 189 LEU A N 1
ATOM 1465 C CA . LEU A 1 189 ? -27.442 4.508 71.161 1.00 94.25 189 LEU A CA 1
ATOM 1466 C C . LEU A 1 189 ? -28.766 4.353 71.914 1.00 94.25 189 LEU A C 1
ATOM 1468 O O . LEU A 1 189 ? -28.784 4.427 73.139 1.00 94.25 189 LEU A O 1
ATOM 1472 N N . LEU A 1 190 ? -29.865 4.112 71.193 1.00 95.12 190 LEU A N 1
ATOM 1473 C CA . LEU A 1 190 ? -31.168 3.875 71.812 1.00 95.12 190 LEU A CA 1
ATOM 1474 C C . LEU A 1 190 ? -31.143 2.633 72.700 1.00 95.12 190 LEU A C 1
ATOM 1476 O O . LEU A 1 190 ? -31.639 2.699 73.817 1.00 95.12 190 LEU A O 1
ATOM 1480 N N . LEU A 1 191 ? -30.530 1.536 72.243 1.00 94.44 191 LEU A N 1
ATOM 1481 C CA . LEU A 1 191 ? -30.396 0.314 73.038 1.00 94.44 191 LEU A CA 1
ATOM 1482 C C . LEU A 1 191 ? -29.658 0.561 74.355 1.00 94.44 191 LEU A C 1
ATOM 1484 O O . LEU A 1 191 ? -30.093 0.063 75.382 1.00 94.44 191 LEU A O 1
ATOM 1488 N N . VAL A 1 192 ? -28.576 1.343 74.328 1.00 95.56 192 VAL A N 1
ATOM 1489 C CA . VAL A 1 192 ? -27.781 1.665 75.524 1.00 95.56 192 VAL A CA 1
ATOM 1490 C C . VAL A 1 192 ? -28.523 2.589 76.492 1.00 95.56 192 VAL A C 1
ATOM 1492 O O . VAL A 1 192 ? -28.324 2.479 77.690 1.00 95.56 192 VAL A O 1
ATOM 1495 N N . VAL A 1 193 ? -29.354 3.512 76.002 1.00 94.44 193 VAL A N 1
ATOM 1496 C CA . VAL A 1 193 ? -30.123 4.431 76.866 1.00 94.44 193 VAL A CA 1
ATOM 1497 C C . VAL A 1 193 ? -31.344 3.750 77.495 1.00 94.44 193 VAL A C 1
ATOM 1499 O O . VAL A 1 193 ? -31.778 4.143 78.575 1.00 94.44 193 VAL A O 1
ATOM 1502 N N . LEU A 1 194 ? -31.932 2.772 76.803 1.00 89.69 194 LEU A N 1
ATOM 1503 C CA . LEU A 1 194 ? -33.140 2.062 77.239 1.00 89.69 194 LEU A CA 1
ATOM 1504 C C . LEU A 1 194 ? -32.828 0.880 78.178 1.00 89.69 194 LEU A C 1
ATOM 1506 O O . LEU A 1 194 ? -33.726 0.429 78.888 1.00 89.69 194 LEU A O 1
ATOM 1510 N N . LEU A 1 195 ? -31.589 0.376 78.157 1.00 86.75 195 LEU A N 1
ATOM 1511 C CA . LEU A 1 195 ? -31.083 -0.729 78.981 1.00 86.75 195 LEU A CA 1
ATOM 1512 C C . LEU A 1 195 ? -30.398 -0.204 80.248 1.00 86.75 195 LEU A C 1
ATOM 1514 O O . LEU A 1 195 ? -30.651 -0.798 81.320 1.00 86.75 195 LEU A O 1
#

pLDDT: mean 81.69, std 14.84, range [35.78, 97.0]

InterPro domains:
  IPR000727 Target SNARE coiled-coil homology domain [PF05739] (139-193)
  IPR000727 Target SNARE coiled-coil homology domain [PS50192] (103-165)
  IPR000727 Target SNARE coiled-coil homology domain [SM00397] (98-165)
  IPR010989 SNARE [SSF47661] (4-74)
  IPR015260 Syntaxin 6/10/61, N-terminal [PF09177] (6-70)

Organism: NCBI:txid1314781